Protein AF-A0A2T2N136-F1 (afdb_monomer_lite)

Secondary structure (DSSP, 8-state):
--------S--TTS-HHHHHHHTTHHHHHHHHHHHHH-TTTTT-HHHHHHHHHHHHHHHHHHHHHSS--SS-HHHHHHHHHHHTT-HHHHSHHHHHHHHHHHHHHHHHH-EEEETTEEEESS-HHHHHHHHHHHHHTTTSPPSS---TT-------SSS------SSS------SSS-----S------

InterPro domains:
  IPR031352 NACHT-NTPase and P-loop NTPases, N-terminal domain [PF17107] (3-106)

Radius of gyration: 25.04 Å; chains: 1; bounding box: 44×48×92 Å

Foldseek 3Di:
DQDLPPQDPPCPLFFPLVVLLSVVLVLLVVLLVLLVVFPLNVVVVVLNVLLVLLNVLLSQLCVQQRDDDPDRSLVSSQVSQVVSPAQPQSFSLNSLLSNLVSSVVRQVSGWDQDPNDTDGSDDPVSNVVSVVSNVVSVPGDGSDDRPPLPPPDDDPDDDDDDDDSDDDDDDDDPDDDDDDDDPDDDDDD

pLDDT: mean 75.19, std 11.25, range [38.84, 90.31]

Organism: NCBI:txid1448308

Structure (mmCIF, N/CA/C/O backbone):
data_AF-A0A2T2N136-F1
#
_entry.id   AF-A0A2T2N136-F1
#
loop_
_atom_site.group_PDB
_atom_site.id
_atom_site.type_symbol
_atom_site.label_atom_id
_atom_site.label_alt_id
_atom_site.label_comp_id
_atom_site.label_asym_id
_atom_site.label_entity_id
_atom_site.label_seq_id
_atom_site.pdbx_PDB_ins_code
_atom_site.Cartn_x
_atom_site.Cartn_y
_atom_site.Cartn_z
_atom_site.occupancy
_atom_site.B_iso_or_equiv
_atom_site.auth_seq_id
_atom_site.auth_comp_id
_atom_site.auth_asym_id
_atom_site.auth_atom_id
_atom_site.pdbx_PDB_model_num
ATOM 1 N N . MET A 1 1 ? -9.290 -11.259 8.940 1.00 38.84 1 MET A N 1
ATOM 2 C CA . MET A 1 1 ? -8.176 -11.709 9.799 1.00 38.84 1 MET A CA 1
ATOM 3 C C . MET A 1 1 ? -7.061 -12.178 8.881 1.00 38.84 1 MET A C 1
ATOM 5 O O . MET A 1 1 ? -7.289 -13.084 8.083 1.00 38.84 1 MET A O 1
ATOM 9 N N . PHE A 1 2 ? -5.910 -11.508 8.915 1.00 43.09 2 PHE A N 1
ATOM 10 C CA . PHE A 1 2 ? -4.739 -11.945 8.157 1.00 43.09 2 PHE A CA 1
ATOM 11 C C . PHE A 1 2 ? -4.337 -13.327 8.668 1.00 43.09 2 PHE A C 1
ATOM 13 O O . PHE A 1 2 ? -4.108 -13.497 9.864 1.00 43.09 2 PHE A O 1
ATOM 20 N N . ALA A 1 3 ? -4.300 -14.331 7.793 1.00 39.91 3 ALA A N 1
ATOM 21 C CA . ALA A 1 3 ? -3.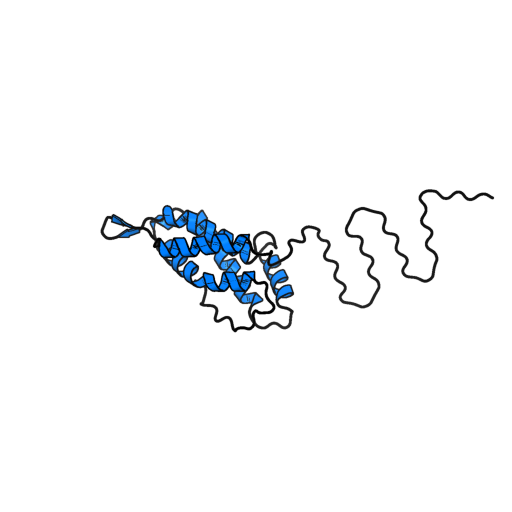661 -15.588 8.152 1.00 39.91 3 ALA A CA 1
ATOM 22 C C . ALA A 1 3 ? -2.189 -15.278 8.441 1.00 39.91 3 ALA A C 1
ATOM 24 O O . ALA A 1 3 ? -1.570 -14.565 7.648 1.00 39.91 3 ALA A O 1
ATOM 25 N N . ALA A 1 4 ? -1.664 -15.774 9.565 1.00 41.66 4 ALA A N 1
ATOM 26 C CA . ALA A 1 4 ? -0.241 -15.723 9.874 1.00 41.66 4 ALA A CA 1
ATOM 27 C C . ALA A 1 4 ? 0.514 -16.258 8.656 1.00 41.66 4 ALA A C 1
ATOM 29 O O . ALA A 1 4 ? 0.464 -17.445 8.325 1.00 41.66 4 ALA A O 1
ATOM 30 N N . TYR A 1 5 ? 1.099 -15.335 7.907 1.00 49.06 5 TYR A N 1
ATOM 31 C CA . TYR A 1 5 ? 1.739 -15.642 6.651 1.00 49.06 5 TYR A CA 1
ATOM 32 C C . TYR A 1 5 ? 3.073 -16.282 7.036 1.00 49.06 5 TYR A C 1
ATOM 34 O O . TYR A 1 5 ? 3.999 -15.595 7.457 1.00 49.06 5 TYR A O 1
ATOM 42 N N . ASN A 1 6 ? 3.147 -17.616 6.963 1.00 46.78 6 ASN A N 1
ATOM 43 C CA . ASN A 1 6 ? 4.400 -18.365 7.065 1.00 46.78 6 ASN A CA 1
ATOM 44 C C . ASN A 1 6 ? 5.225 -18.048 5.819 1.00 46.78 6 ASN A C 1
ATOM 46 O O . ASN A 1 6 ? 5.233 -18.782 4.831 1.00 46.78 6 ASN A O 1
ATOM 50 N N . ILE A 1 7 ? 5.847 -16.879 5.837 1.00 51.28 7 ILE A N 1
ATOM 51 C CA . ILE A 1 7 ? 6.669 -16.400 4.746 1.00 51.28 7 ILE A CA 1
ATOM 52 C C . ILE A 1 7 ? 8.007 -17.072 4.928 1.00 51.28 7 ILE A C 1
ATOM 54 O O . ILE A 1 7 ? 8.781 -16.760 5.834 1.00 51.28 7 ILE A O 1
ATOM 58 N N . SER A 1 8 ? 8.230 -18.079 4.089 1.00 45.94 8 SER A N 1
ATOM 59 C CA . SER A 1 8 ? 9.546 -18.660 3.904 1.00 45.94 8 SER A CA 1
ATOM 60 C C . SER A 1 8 ? 10.553 -17.533 3.675 1.00 45.94 8 SER A C 1
ATOM 62 O O . SER A 1 8 ? 10.221 -16.507 3.084 1.00 45.94 8 SER A O 1
ATOM 64 N N . LYS A 1 9 ? 11.794 -17.745 4.119 1.00 49.72 9 LYS A N 1
ATOM 65 C CA . LYS A 1 9 ? 12.954 -16.834 4.024 1.00 49.72 9 LYS A CA 1
ATOM 66 C C . LYS A 1 9 ? 13.320 -16.356 2.600 1.00 49.72 9 LYS A C 1
ATOM 68 O O . LYS A 1 9 ? 14.387 -15.792 2.407 1.00 49.72 9 LYS A O 1
ATOM 73 N N . ASP A 1 10 ? 12.455 -16.564 1.617 1.00 54.78 10 ASP A N 1
ATOM 74 C CA . ASP A 1 10 ? 12.662 -16.331 0.191 1.00 54.78 10 ASP A CA 1
ATOM 75 C C . ASP A 1 10 ? 11.978 -15.039 -0.284 1.00 54.78 10 ASP A C 1
ATOM 77 O O . ASP A 1 10 ? 11.345 -14.965 -1.337 1.00 54.78 10 ASP A O 1
ATOM 81 N N . THR A 1 11 ? 12.045 -13.997 0.541 1.00 61.56 11 THR A N 1
ATOM 82 C CA . THR A 1 11 ? 11.581 -12.645 0.203 1.00 61.56 11 THR A CA 1
ATOM 83 C C . THR A 1 11 ? 12.717 -11.716 -0.214 1.00 61.56 11 THR A C 1
ATOM 85 O O . THR A 1 11 ? 12.453 -10.542 -0.405 1.00 61.56 11 THR A O 1
ATOM 88 N N . ASN A 1 12 ? 13.950 -12.212 -0.370 1.00 67.69 12 ASN A N 1
ATOM 89 C CA . ASN A 1 12 ? 15.127 -11.387 -0.694 1.00 67.69 12 ASN A CA 1
ATOM 90 C C . ASN A 1 12 ? 14.978 -10.588 -2.002 1.00 67.69 12 ASN A C 1
ATOM 92 O O . ASN A 1 12 ? 15.625 -9.563 -2.169 1.00 67.69 12 ASN A O 1
ATOM 96 N N . ASP A 1 13 ? 14.111 -11.043 -2.911 1.00 77.56 13 ASP A N 1
ATOM 97 C CA . ASP A 1 13 ? 13.818 -10.358 -4.176 1.00 77.56 13 ASP A CA 1
ATOM 98 C C . ASP A 1 13 ? 12.693 -9.307 -4.053 1.00 77.56 13 ASP A C 1
ATOM 100 O O . ASP A 1 13 ? 12.185 -8.816 -5.066 1.00 77.56 13 ASP A O 1
ATOM 104 N N . LEU A 1 14 ?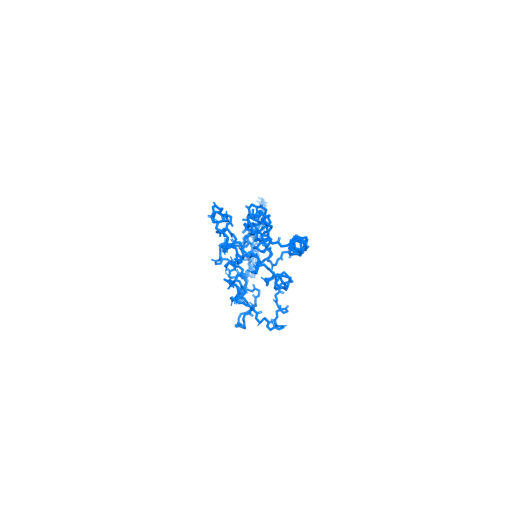 12.240 -9.002 -2.831 1.00 82.88 14 LEU A N 1
ATOM 105 C CA . LEU A 1 14 ? 11.238 -7.976 -2.544 1.00 82.88 14 LEU A CA 1
ATOM 106 C C . LEU A 1 14 ? 11.870 -6.749 -1.877 1.00 82.88 14 LEU A C 1
ATOM 108 O O . LEU A 1 14 ? 12.874 -6.880 -1.184 1.00 82.88 14 LEU A O 1
ATOM 112 N N . PRO A 1 15 ? 11.268 -5.557 -2.047 1.00 85.94 15 PRO A N 1
ATOM 113 C CA . PRO A 1 15 ? 11.722 -4.352 -1.360 1.00 85.94 15 PRO A CA 1
ATOM 114 C C . PRO A 1 15 ? 11.699 -4.502 0.165 1.00 85.94 15 PRO A C 1
ATOM 116 O O . PRO A 1 15 ? 10.782 -5.125 0.707 1.00 85.94 15 PRO A O 1
ATOM 119 N N . ASP A 1 16 ? 12.621 -3.823 0.855 1.00 84.88 16 ASP A N 1
ATOM 120 C CA . ASP A 1 16 ? 12.757 -3.855 2.321 1.00 84.88 16 ASP A CA 1
ATOM 121 C C . ASP A 1 16 ? 11.448 -3.573 3.069 1.00 84.88 16 ASP A C 1
ATOM 123 O O . ASP A 1 16 ? 11.167 -4.174 4.111 1.00 84.88 16 ASP A O 1
ATOM 127 N N . ALA A 1 17 ? 10.593 -2.728 2.488 1.00 85.88 17 ALA A N 1
ATOM 128 C CA . ALA A 1 17 ? 9.272 -2.419 3.013 1.00 85.88 17 ALA A CA 1
ATOM 129 C C . ALA A 1 17 ? 8.408 -3.671 3.256 1.00 85.88 17 ALA A C 1
ATOM 131 O O . ALA A 1 17 ? 7.685 -3.724 4.249 1.00 85.88 17 ALA A O 1
ATOM 132 N N . PHE A 1 18 ? 8.510 -4.715 2.422 1.00 85.56 18 PHE A N 1
ATOM 133 C CA . PHE A 1 18 ? 7.807 -5.979 2.673 1.00 85.56 18 PHE A CA 1
ATOM 134 C C . PHE A 1 18 ? 8.282 -6.617 3.975 1.00 85.56 18 PHE A C 1
ATOM 136 O O . PHE A 1 18 ? 7.460 -7.036 4.784 1.00 85.56 18 PHE A O 1
ATOM 143 N N . HIS A 1 19 ? 9.591 -6.675 4.213 1.00 81.81 19 HIS A N 1
ATOM 144 C CA . HIS A 1 19 ? 10.140 -7.286 5.422 1.00 81.81 19 HIS A CA 1
ATOM 145 C C . HIS A 1 19 ? 9.733 -6.524 6.684 1.00 81.81 19 HIS A C 1
ATOM 147 O O . HIS A 1 19 ? 9.359 -7.144 7.681 1.00 81.81 19 HIS A O 1
ATOM 153 N N . VAL A 1 20 ? 9.768 -5.189 6.636 1.00 81.00 20 VAL A N 1
ATOM 154 C CA . VAL A 1 20 ? 9.366 -4.338 7.763 1.00 81.00 20 VAL A CA 1
ATOM 155 C C . VAL A 1 20 ? 7.891 -4.535 8.085 1.00 81.00 20 VAL A C 1
ATOM 157 O O . VAL A 1 20 ? 7.557 -4.852 9.229 1.00 81.00 20 VAL A O 1
ATOM 160 N N . VAL A 1 21 ? 7.019 -4.444 7.076 1.00 82.44 21 VAL A N 1
ATOM 161 C CA . VAL A 1 21 ? 5.572 -4.614 7.255 1.00 82.44 21 VAL A CA 1
ATOM 162 C C . VAL A 1 21 ? 5.255 -5.999 7.815 1.00 82.44 21 VAL A C 1
ATOM 164 O O . VAL A 1 21 ? 4.467 -6.111 8.751 1.00 82.44 21 VAL A O 1
ATOM 167 N N . LEU A 1 22 ? 5.921 -7.053 7.337 1.00 79.44 22 LEU A N 1
ATOM 168 C CA . LEU A 1 22 ? 5.679 -8.422 7.799 1.00 79.44 22 LEU A CA 1
ATOM 169 C C . LEU A 1 22 ? 5.930 -8.648 9.280 1.00 79.44 22 LEU A C 1
ATOM 171 O O . LEU A 1 22 ? 5.150 -9.353 9.918 1.00 79.44 22 LEU A O 1
ATOM 175 N N . ARG A 1 23 ? 6.960 -8.017 9.850 1.00 75.81 23 ARG A N 1
ATOM 176 C CA . ARG A 1 23 ? 7.218 -8.093 11.296 1.00 75.81 23 ARG A CA 1
ATOM 177 C C . ARG A 1 23 ? 6.078 -7.496 12.127 1.00 75.81 23 ARG A C 1
ATOM 179 O O . ARG A 1 23 ? 6.011 -7.750 13.322 1.00 75.81 23 ARG A O 1
ATOM 186 N N . LYS A 1 24 ? 5.205 -6.693 11.512 1.00 75.50 24 LYS A N 1
ATOM 187 C CA . LYS A 1 24 ? 4.223 -5.834 12.183 1.00 75.50 24 LYS A CA 1
ATOM 188 C C . LYS A 1 24 ? 2.767 -6.174 11.862 1.00 75.50 24 LYS A C 1
ATOM 190 O O . LYS A 1 24 ? 1.863 -5.621 12.483 1.00 75.50 24 LYS A O 1
ATOM 195 N N . VAL A 1 25 ? 2.525 -7.134 10.967 1.00 72.56 25 VAL A N 1
ATOM 196 C CA . VAL A 1 25 ? 1.172 -7.611 10.625 1.00 72.56 25 VAL A CA 1
ATOM 197 C C . VAL A 1 25 ? 0.467 -8.249 11.827 1.00 72.56 25 VAL A C 1
ATOM 199 O O . VAL A 1 25 ? -0.730 -8.035 12.018 1.00 72.56 25 VAL A O 1
ATOM 202 N N . GLU A 1 26 ? 1.174 -9.035 12.641 1.00 70.94 26 GLU A N 1
ATOM 203 C CA . GLU A 1 26 ? 0.552 -9.775 13.748 1.00 70.94 26 GLU A CA 1
ATOM 204 C C . GLU A 1 26 ? 0.049 -8.860 14.884 1.00 70.94 26 GLU A C 1
ATOM 206 O O . GLU A 1 26 ? -1.143 -8.956 15.209 1.00 70.94 26 GLU A O 1
ATOM 211 N N . PRO A 1 27 ? 0.858 -7.927 15.440 1.00 71.50 27 PRO A N 1
ATOM 212 C CA . PRO A 1 27 ? 0.369 -6.960 16.428 1.00 71.50 27 PRO A CA 1
ATOM 213 C C . PRO A 1 27 ? -0.859 -6.184 15.936 1.00 71.50 27 PRO A C 1
ATOM 215 O O . PRO A 1 27 ? -1.841 -6.017 16.660 1.00 71.50 27 PRO A O 1
ATOM 218 N N . LEU A 1 28 ? -0.848 -5.780 14.665 1.00 74.50 28 LEU A N 1
ATOM 219 C CA . LEU A 1 28 ? -1.922 -5.002 14.058 1.00 74.50 28 LEU A CA 1
ATOM 220 C C . LEU A 1 28 ? -3.226 -5.796 13.908 1.00 74.50 28 LEU A C 1
ATOM 222 O O . LEU A 1 28 ? -4.305 -5.281 14.193 1.00 74.50 28 LEU A O 1
ATOM 226 N N . ASN A 1 29 ? -3.143 -7.066 13.511 1.00 74.44 29 ASN A N 1
ATOM 227 C CA . ASN A 1 29 ? -4.308 -7.942 13.366 1.00 74.44 29 ASN A CA 1
ATOM 228 C C . ASN A 1 29 ? -5.005 -8.180 14.718 1.00 74.44 29 ASN A C 1
ATOM 230 O O . ASN A 1 29 ? -6.235 -8.176 14.789 1.00 74.44 29 ASN A O 1
ATOM 234 N N . ASN A 1 30 ? -4.227 -8.318 15.797 1.00 73.00 30 ASN A N 1
ATOM 235 C CA . ASN A 1 30 ? -4.759 -8.433 17.156 1.00 73.00 30 ASN A CA 1
ATOM 236 C C . ASN A 1 30 ? -5.491 -7.156 17.591 1.00 73.00 30 ASN A C 1
ATOM 238 O O . ASN A 1 30 ? -6.564 -7.233 18.191 1.00 73.00 30 ASN A O 1
ATOM 242 N N . THR A 1 31 ? -4.945 -5.985 17.258 1.00 75.44 31 THR A N 1
ATOM 243 C CA . THR A 1 31 ? -5.575 -4.690 17.544 1.00 75.44 31 THR A CA 1
ATOM 244 C C . THR A 1 31 ? -6.873 -4.501 16.761 1.00 75.44 31 THR A C 1
ATOM 246 O O . THR A 1 31 ? -7.905 -4.187 17.353 1.00 75.44 31 THR A O 1
ATOM 249 N N . LEU A 1 32 ? -6.866 -4.768 15.453 1.00 75.44 32 LEU A N 1
ATOM 250 C CA . LEU A 1 32 ? -8.052 -4.644 14.600 1.00 75.44 32 LEU A CA 1
ATOM 251 C C . LEU A 1 32 ? -9.187 -5.581 15.030 1.00 75.44 32 LEU A C 1
ATOM 253 O O . LEU A 1 32 ? -10.347 -5.176 15.007 1.00 75.44 32 LEU A O 1
ATOM 257 N N . ALA A 1 33 ? -8.871 -6.805 15.466 1.00 76.94 33 ALA A N 1
ATOM 258 C CA . ALA A 1 33 ? -9.873 -7.731 15.995 1.00 76.94 33 ALA A CA 1
ATOM 259 C C . ALA A 1 33 ? -10.582 -7.155 17.234 1.00 76.94 33 ALA A C 1
ATOM 261 O O . ALA A 1 33 ? -11.807 -7.177 17.314 1.00 76.94 33 ALA A O 1
ATOM 262 N N . ARG A 1 34 ? -9.823 -6.550 18.160 1.00 73.69 34 ARG A N 1
ATOM 263 C CA . ARG A 1 34 ? -10.389 -5.895 19.352 1.00 73.69 34 ARG A CA 1
ATOM 264 C C . ARG A 1 34 ? -11.269 -4.699 18.990 1.00 73.69 34 ARG A C 1
ATOM 266 O O . ARG A 1 34 ? -12.338 -4.549 19.572 1.00 73.69 34 ARG A O 1
ATOM 273 N N . VAL A 1 35 ? -10.836 -3.871 18.034 1.00 73.38 35 VAL A N 1
ATOM 274 C CA . VAL A 1 35 ? -11.615 -2.719 17.538 1.00 73.38 35 VAL A CA 1
ATOM 275 C C . VAL A 1 35 ? -12.934 -3.179 16.919 1.00 73.38 35 VAL A C 1
ATOM 277 O O . VAL A 1 35 ? -13.984 -2.621 17.225 1.00 73.38 35 VAL A O 1
ATOM 280 N N . HIS A 1 36 ? -12.896 -4.214 16.080 1.00 71.31 36 HIS A N 1
ATOM 281 C CA . HIS A 1 36 ? -14.072 -4.722 15.377 1.00 71.31 36 HIS A CA 1
ATOM 282 C C . HIS A 1 36 ? -15.140 -5.297 16.325 1.00 71.31 36 HIS A C 1
ATOM 284 O O . HIS A 1 36 ? -16.339 -5.098 16.112 1.00 71.31 36 HIS A O 1
ATOM 290 N N . ASP A 1 37 ? -14.716 -5.988 17.384 1.00 71.19 37 ASP A N 1
ATOM 291 C CA . ASP A 1 37 ? -15.627 -6.622 18.342 1.00 71.19 37 ASP A CA 1
ATOM 292 C C . ASP A 1 37 ? -16.310 -5.613 19.281 1.00 71.19 37 ASP A C 1
ATOM 294 O O . ASP A 1 37 ? -17.314 -5.927 19.930 1.00 71.19 37 ASP A O 1
ATOM 298 N N . GLN A 1 38 ? -15.803 -4.379 19.345 1.00 72.44 38 GLN A N 1
ATOM 299 C CA . GLN A 1 38 ? -16.280 -3.378 20.281 1.00 72.44 38 GLN A CA 1
ATOM 300 C C . GLN A 1 38 ? -17.421 -2.537 19.692 1.00 72.44 38 GLN A C 1
ATOM 302 O O . GLN A 1 38 ? -17.260 -1.742 18.769 1.00 72.44 38 GLN A O 1
ATOM 307 N N . LYS A 1 39 ? -18.610 -2.662 20.292 1.00 67.75 39 LYS A N 1
ATOM 308 C CA . LYS A 1 39 ? -19.850 -2.029 19.808 1.00 67.75 39 LYS A CA 1
ATOM 309 C C . LYS A 1 39 ? -19.787 -0.496 19.747 1.00 67.75 39 LYS A C 1
ATOM 311 O O . LYS A 1 39 ? -20.364 0.087 18.838 1.00 67.75 39 LYS A O 1
ATOM 316 N N . SER A 1 40 ? -19.058 0.148 20.664 1.00 65.12 40 SER A N 1
ATOM 317 C CA . SER A 1 40 ? -18.817 1.602 20.632 1.00 65.12 40 SER A CA 1
ATOM 318 C C . SER A 1 40 ? -17.958 2.038 19.440 1.00 65.12 40 SER A C 1
ATOM 320 O O . SER A 1 40 ? -18.068 3.173 18.993 1.00 65.12 40 SER A O 1
ATOM 322 N N . CYS A 1 41 ? -17.159 1.133 18.868 1.00 66.31 41 CYS A N 1
ATOM 323 C CA . CYS A 1 41 ? -16.390 1.391 17.653 1.00 66.31 41 CYS A CA 1
ATOM 324 C C . CYS A 1 41 ? -17.221 1.235 16.376 1.00 66.31 41 CYS A C 1
ATOM 326 O O . CYS A 1 41 ? -16.887 1.825 15.353 1.00 66.31 41 CYS A O 1
ATOM 328 N N . GLN A 1 42 ? -18.332 0.490 16.421 1.00 62.97 42 GLN A N 1
ATOM 329 C CA . GLN A 1 42 ? -19.217 0.305 15.263 1.00 62.97 42 GLN A CA 1
ATOM 330 C C . GLN A 1 42 ? -19.950 1.587 14.853 1.00 62.97 42 GLN A C 1
ATOM 332 O O . GLN A 1 42 ? -20.462 1.664 13.737 1.00 62.97 42 GLN A O 1
ATOM 337 N N . GLU A 1 43 ? -20.009 2.595 15.727 1.00 66.56 43 GLU A N 1
ATOM 338 C CA . GLU A 1 43 ? -20.534 3.922 15.391 1.00 66.56 43 GLU A CA 1
ATOM 339 C C . GLU A 1 43 ? -19.559 4.709 14.489 1.00 66.56 43 GLU A C 1
ATOM 341 O O . GLU A 1 43 ? -19.987 5.586 13.741 1.00 66.56 43 GLU A O 1
ATOM 346 N N . MET A 1 44 ? -18.277 4.318 14.445 1.00 71.44 44 MET A N 1
ATOM 347 C CA . MET A 1 44 ? -17.220 4.892 13.597 1.00 71.44 44 MET A CA 1
ATOM 348 C C . MET A 1 44 ? -17.029 4.097 12.301 1.00 71.44 44 MET A C 1
ATOM 350 O O . MET A 1 44 ? -15.923 3.692 11.942 1.00 71.44 44 MET A O 1
ATOM 354 N N . LYS A 1 45 ? -18.135 3.843 11.594 1.00 72.31 45 LYS A N 1
ATOM 355 C CA . LYS A 1 45 ? -18.158 2.952 10.421 1.00 72.31 45 LYS A CA 1
ATOM 356 C C . LYS A 1 45 ? -17.141 3.320 9.341 1.00 72.31 45 LYS A C 1
ATOM 358 O O . LYS A 1 45 ? -16.552 2.416 8.765 1.00 72.31 45 LYS A O 1
ATOM 363 N N . SER A 1 46 ? -16.939 4.609 9.058 1.00 78.19 46 SER A N 1
ATOM 364 C CA . SER A 1 46 ? -16.012 5.053 8.006 1.00 78.19 46 SER A CA 1
ATOM 365 C C . SER A 1 46 ? -14.570 4.649 8.297 1.00 78.19 46 SER A C 1
ATOM 367 O O . SER A 1 46 ? -13.896 4.109 7.425 1.00 78.19 46 SER A O 1
ATOM 369 N N . ASP A 1 47 ? -14.126 4.870 9.532 1.00 75.44 47 ASP A N 1
ATOM 370 C CA . ASP A 1 47 ? -12.745 4.646 9.956 1.00 75.44 47 ASP A CA 1
ATOM 371 C C . ASP A 1 47 ? -12.469 3.132 10.030 1.00 75.44 47 ASP A C 1
ATOM 373 O O . ASP A 1 47 ? -11.438 2.652 9.562 1.00 75.44 47 ASP A O 1
ATOM 377 N N . VAL A 1 48 ? -13.441 2.352 10.524 1.00 77.25 48 VAL A N 1
ATOM 378 C CA . VAL A 1 48 ? -13.355 0.882 10.573 1.00 77.25 48 VAL A CA 1
ATOM 379 C C . VAL A 1 48 ? -13.338 0.262 9.169 1.00 77.25 48 VAL A C 1
ATOM 381 O O . VAL A 1 48 ? -12.545 -0.646 8.914 1.00 77.25 48 VAL A O 1
ATOM 384 N N . GLU A 1 49 ? -14.173 0.740 8.241 1.00 83.00 49 GLU A N 1
ATOM 385 C CA . GLU A 1 49 ? -14.159 0.261 6.850 1.00 83.00 49 GLU A CA 1
ATOM 386 C C . GLU A 1 49 ? -12.871 0.666 6.120 1.00 83.00 49 GLU A C 1
ATOM 388 O O . GLU A 1 49 ? -12.319 -0.140 5.372 1.00 83.00 49 GLU A O 1
ATOM 393 N N . SER A 1 50 ? -12.330 1.860 6.385 1.00 84.94 50 SER A N 1
ATOM 394 C CA . SER A 1 50 ? -11.021 2.277 5.866 1.00 84.94 50 SER A CA 1
ATOM 395 C C . SER A 1 50 ? -9.897 1.343 6.335 1.00 84.94 50 SER A C 1
ATOM 397 O O . SER A 1 50 ? -9.142 0.822 5.504 1.00 84.94 50 SER A O 1
ATOM 399 N N . CYS A 1 51 ? -9.839 1.034 7.640 1.00 83.12 51 CYS A N 1
ATOM 400 C CA . CYS A 1 51 ? -8.903 0.046 8.181 1.00 83.12 51 CYS A CA 1
ATOM 401 C C . CYS A 1 51 ? -9.025 -1.295 7.458 1.00 83.12 51 CYS A C 1
ATOM 403 O O . CYS A 1 51 ? -8.031 -1.907 7.064 1.00 83.12 51 CYS A O 1
ATOM 405 N N . LYS A 1 52 ? -10.261 -1.769 7.297 1.00 82.81 52 LYS A N 1
ATOM 406 C CA . LYS A 1 52 ? -10.546 -3.056 6.676 1.00 82.81 52 LYS A CA 1
ATOM 407 C C . LYS A 1 52 ? -10.097 -3.084 5.217 1.00 82.81 52 LYS A C 1
ATOM 409 O O . LYS A 1 52 ? -9.422 -4.032 4.826 1.00 82.81 52 LYS A O 1
ATOM 414 N N . GLN A 1 53 ? -10.394 -2.045 4.441 1.00 87.75 53 GLN A N 1
ATOM 415 C CA . GLN A 1 53 ? -10.001 -1.972 3.036 1.00 87.75 53 GLN A CA 1
ATOM 416 C C . GLN A 1 53 ? -8.475 -1.995 2.871 1.00 87.75 53 GLN A C 1
ATOM 418 O O . GLN A 1 53 ? -7.948 -2.777 2.078 1.00 87.75 53 GLN A O 1
ATOM 423 N N . LYS A 1 54 ? -7.742 -1.185 3.649 1.00 88.31 54 LYS A N 1
ATOM 424 C CA . LYS A 1 54 ? -6.268 -1.167 3.606 1.00 88.31 54 LYS A CA 1
ATOM 425 C C . LYS A 1 54 ? -5.684 -2.510 4.038 1.00 88.31 54 LYS A C 1
ATOM 427 O O . LYS A 1 54 ? -4.742 -3.010 3.419 1.00 88.31 54 LYS A O 1
ATOM 432 N N . ALA A 1 55 ? -6.283 -3.128 5.055 1.00 84.25 55 ALA A N 1
ATOM 433 C CA . ALA A 1 55 ? -5.898 -4.453 5.507 1.00 84.25 55 ALA A CA 1
ATOM 434 C C . ALA A 1 55 ? -6.102 -5.524 4.415 1.00 84.25 55 ALA A C 1
ATOM 436 O O . ALA A 1 55 ? -5.208 -6.323 4.137 1.00 84.25 55 ALA A O 1
ATOM 437 N N . GLU A 1 56 ? -7.246 -5.524 3.736 1.00 86.38 56 GLU A N 1
ATOM 438 C CA . GLU A 1 56 ? -7.539 -6.451 2.637 1.00 86.38 56 GLU A CA 1
ATOM 439 C C . GLU A 1 56 ? -6.603 -6.250 1.433 1.00 86.38 56 GLU A C 1
ATOM 441 O O . GLU A 1 56 ? -6.163 -7.229 0.812 1.00 86.38 56 GLU A O 1
ATOM 446 N N . ASN A 1 57 ? -6.225 -5.004 1.136 1.00 89.75 57 ASN A N 1
ATOM 447 C CA . ASN A 1 57 ? -5.249 -4.692 0.091 1.00 89.75 57 ASN A CA 1
ATOM 448 C C . ASN A 1 57 ? -3.856 -5.226 0.455 1.00 89.75 57 ASN A C 1
ATOM 450 O O . ASN A 1 57 ? -3.245 -5.923 -0.360 1.00 89.75 57 ASN A O 1
ATOM 454 N N . LEU A 1 58 ? -3.387 -5.012 1.693 1.00 88.31 58 LEU A N 1
ATOM 455 C CA . LEU A 1 58 ? -2.140 -5.610 2.197 1.00 88.31 58 LEU A CA 1
ATOM 456 C C . LEU A 1 58 ? -2.171 -7.135 2.099 1.00 88.31 58 LEU A C 1
ATOM 458 O O . LEU A 1 58 ? -1.214 -7.756 1.638 1.00 88.31 58 LEU A O 1
ATOM 462 N N . GLN A 1 59 ? -3.287 -7.758 2.480 1.00 84.56 59 GLN A N 1
ATOM 463 C CA . GLN A 1 59 ? -3.429 -9.209 2.404 1.00 84.56 59 GLN A CA 1
ATOM 464 C C . GLN A 1 59 ? -3.333 -9.689 0.957 1.00 84.56 59 GLN A C 1
ATOM 466 O O . GLN A 1 59 ? -2.693 -10.701 0.668 1.00 84.56 59 GLN A O 1
ATOM 471 N N . THR A 1 60 ? -3.965 -8.960 0.039 1.00 88.25 60 THR A N 1
ATOM 472 C CA . THR A 1 60 ? -3.931 -9.265 -1.388 1.00 88.25 60 THR A CA 1
ATOM 473 C C . THR A 1 60 ? -2.520 -9.146 -1.950 1.00 88.25 60 THR A C 1
ATOM 475 O O . THR A 1 60 ? -2.113 -10.038 -2.698 1.00 88.25 60 THR A O 1
ATOM 478 N N . LEU A 1 61 ? -1.762 -8.120 -1.550 1.00 89.19 61 LEU A N 1
ATOM 479 C CA . LEU A 1 61 ? -0.352 -7.972 -1.910 1.00 89.19 61 LEU A CA 1
ATOM 480 C C . LEU A 1 61 ? 0.457 -9.179 -1.457 1.00 89.19 61 LEU A C 1
ATOM 482 O O . LEU A 1 61 ? 1.030 -9.867 -2.296 1.00 89.19 61 LEU A O 1
ATOM 486 N N . PHE A 1 62 ? 0.449 -9.502 -0.163 1.00 85.38 62 PHE A N 1
ATOM 487 C CA . PHE A 1 62 ? 1.227 -10.634 0.340 1.00 85.38 62 PHE A CA 1
ATOM 488 C C . PHE A 1 62 ? 0.815 -11.954 -0.315 1.00 85.38 62 PHE A C 1
ATOM 490 O O . PHE A 1 62 ? 1.669 -12.751 -0.699 1.00 85.38 62 PHE A O 1
ATOM 497 N N . ARG A 1 63 ? -0.487 -12.167 -0.530 1.00 85.56 63 ARG A N 1
ATOM 498 C CA . ARG A 1 63 ? -0.994 -13.393 -1.150 1.00 85.56 63 ARG A CA 1
ATOM 499 C C . ARG A 1 63 ? -0.579 -13.571 -2.593 1.00 85.56 63 ARG A C 1
ATOM 501 O O . ARG A 1 63 ? -0.336 -14.702 -2.994 1.00 85.56 63 ARG A O 1
ATOM 508 N N . LYS A 1 64 ? -0.569 -12.498 -3.375 1.00 86.19 64 LYS A N 1
ATOM 509 C CA . LYS A 1 64 ? -0.230 -12.588 -4.793 1.00 86.19 64 LYS A CA 1
ATOM 510 C C . LYS A 1 64 ? 1.284 -12.535 -5.002 1.00 86.19 64 LYS A C 1
ATOM 512 O O . LYS A 1 64 ? 1.809 -13.316 -5.778 1.00 86.19 64 LYS A O 1
ATOM 517 N N . VAL A 1 65 ? 1.989 -11.678 -4.263 1.00 87.12 65 VAL A N 1
ATOM 518 C CA . VAL A 1 65 ? 3.402 -11.343 -4.507 1.00 87.12 65 VAL A CA 1
ATOM 519 C C . VAL A 1 65 ? 4.391 -12.313 -3.854 1.00 87.12 65 VAL A C 1
ATOM 521 O O . VAL A 1 65 ? 5.459 -12.567 -4.409 1.00 87.12 65 VAL A O 1
ATOM 524 N N . VAL A 1 66 ? 4.080 -12.850 -2.671 1.00 83.12 66 VAL A N 1
ATOM 525 C CA . VAL A 1 66 ? 5.041 -13.676 -1.918 1.00 83.12 66 VAL A CA 1
ATOM 526 C C . VAL A 1 66 ? 5.225 -15.093 -2.477 1.00 83.12 66 VAL A C 1
ATOM 528 O O . VAL A 1 66 ? 6.379 -15.543 -2.502 1.00 83.12 66 VAL A O 1
ATOM 531 N N . PRO A 1 67 ? 4.164 -15.820 -2.892 1.00 81.81 67 PRO A N 1
ATOM 532 C CA . PRO A 1 67 ? 4.316 -17.185 -3.382 1.00 81.81 67 PRO A CA 1
ATOM 533 C C . PRO A 1 67 ? 5.255 -17.294 -4.593 1.00 81.81 67 PRO A C 1
ATOM 535 O O . PRO A 1 67 ? 5.411 -16.328 -5.344 1.00 81.81 67 PRO A O 1
ATOM 538 N N . PRO A 1 68 ? 5.863 -18.474 -4.820 1.00 74.38 68 PRO A N 1
ATOM 539 C CA . PRO A 1 68 ? 6.664 -18.717 -6.012 1.00 74.38 68 PRO A CA 1
ATOM 540 C C . PRO A 1 68 ? 5.846 -18.465 -7.281 1.00 74.38 68 PRO A C 1
ATOM 542 O O . PRO A 1 68 ? 4.711 -18.926 -7.409 1.00 74.38 68 PRO A O 1
ATOM 545 N N . SER A 1 69 ? 6.440 -17.741 -8.223 1.00 76.19 69 SER A N 1
ATOM 546 C CA . SER A 1 69 ? 5.826 -17.372 -9.494 1.00 76.19 69 SER A CA 1
ATOM 547 C C . SER A 1 69 ? 6.849 -17.531 -10.616 1.00 76.19 69 SER A C 1
ATOM 549 O O . SER A 1 69 ? 8.053 -17.423 -10.395 1.00 76.19 69 SER A O 1
ATOM 551 N N . ASN A 1 70 ? 6.362 -17.752 -11.836 1.00 79.00 70 ASN A N 1
ATOM 552 C CA . ASN A 1 70 ? 7.204 -17.846 -13.033 1.00 79.00 70 ASN A CA 1
ATOM 553 C C . ASN A 1 70 ? 7.732 -16.471 -13.489 1.00 79.00 70 ASN A C 1
ATOM 555 O O . ASN A 1 70 ? 8.582 -16.397 -14.371 1.00 79.00 70 ASN A O 1
ATOM 559 N N . LYS A 1 71 ? 7.183 -15.386 -12.933 1.00 77.75 71 LYS A N 1
ATOM 560 C CA . LYS A 1 71 ? 7.594 -14.000 -13.168 1.00 77.75 71 LYS A CA 1
ATOM 561 C C . LYS A 1 71 ? 8.451 -13.480 -12.006 1.00 77.75 71 LYS A C 1
ATOM 563 O O . LYS A 1 71 ? 8.205 -13.891 -10.865 1.00 77.75 71 LYS A O 1
ATOM 568 N N . PRO A 1 72 ? 9.365 -12.523 -12.260 1.00 82.31 72 PRO A N 1
ATOM 569 C CA . PRO A 1 72 ? 10.061 -11.792 -11.205 1.00 82.31 72 PRO A CA 1
ATOM 570 C C . PRO A 1 72 ? 9.076 -11.182 -10.202 1.00 82.31 72 PRO A C 1
ATOM 572 O O . PRO A 1 72 ? 8.052 -10.609 -10.587 1.00 82.31 72 PRO A O 1
ATOM 575 N N . LYS A 1 73 ? 9.390 -11.278 -8.905 1.00 84.19 73 LYS A N 1
ATOM 576 C CA . LYS A 1 73 ? 8.494 -10.817 -7.834 1.00 84.19 73 LYS A CA 1
ATOM 577 C C . LYS A 1 73 ? 8.163 -9.329 -7.928 1.00 84.19 73 LYS A C 1
ATOM 579 O O . LYS A 1 73 ? 7.019 -8.952 -7.693 1.00 84.19 73 LYS A O 1
ATOM 584 N N . LEU A 1 74 ? 9.131 -8.499 -8.319 1.00 83.88 74 LEU A N 1
ATOM 585 C CA . LEU A 1 74 ? 8.941 -7.054 -8.466 1.00 83.88 74 LEU A CA 1
ATOM 586 C C . LEU A 1 74 ? 7.958 -6.699 -9.595 1.00 83.88 74 LEU A C 1
ATOM 588 O O . LEU A 1 74 ? 7.124 -5.811 -9.428 1.00 83.88 74 LEU A O 1
ATOM 592 N N . ASP A 1 75 ? 8.006 -7.415 -10.720 1.00 83.12 75 ASP A N 1
ATOM 593 C CA . ASP A 1 75 ? 7.059 -7.203 -11.820 1.00 83.12 75 ASP A CA 1
ATOM 594 C C . ASP A 1 75 ? 5.656 -7.657 -11.428 1.00 83.12 75 ASP A C 1
ATOM 596 O O . ASP A 1 75 ? 4.675 -6.963 -11.698 1.00 83.12 75 ASP A O 1
ATOM 600 N N . HIS A 1 76 ? 5.558 -8.778 -10.712 1.00 85.44 76 HIS A N 1
ATOM 601 C CA . HIS A 1 76 ? 4.278 -9.221 -10.182 1.00 85.44 76 HIS A CA 1
ATOM 602 C C . HIS A 1 76 ? 3.721 -8.241 -9.136 1.00 85.44 76 HIS A C 1
ATOM 604 O O . HIS A 1 76 ? 2.532 -7.938 -9.152 1.00 85.44 76 HIS A O 1
ATOM 610 N N . TYR A 1 77 ? 4.574 -7.670 -8.281 1.00 89.12 77 TYR A N 1
ATOM 611 C CA . TYR A 1 77 ? 4.186 -6.620 -7.339 1.00 89.12 77 TYR A CA 1
ATOM 612 C C . TYR A 1 77 ? 3.612 -5.393 -8.056 1.00 89.12 77 TYR A C 1
ATOM 614 O O . TYR A 1 77 ? 2.516 -4.951 -7.712 1.00 89.12 77 TYR A O 1
ATOM 622 N N . ARG A 1 78 ? 4.280 -4.900 -9.108 1.00 87.44 78 ARG A N 1
ATOM 623 C CA . ARG A 1 78 ? 3.770 -3.794 -9.939 1.00 87.44 78 ARG A CA 1
ATOM 624 C C . ARG A 1 78 ? 2.404 -4.101 -10.551 1.00 87.44 78 ARG A C 1
ATOM 626 O O . ARG A 1 78 ? 1.524 -3.243 -10.521 1.00 87.44 78 ARG A O 1
ATOM 633 N N . GLU A 1 79 ? 2.215 -5.308 -11.091 1.00 86.38 79 GLU A N 1
ATOM 634 C CA . GLU A 1 79 ? 0.927 -5.743 -11.652 1.00 86.38 79 GLU A CA 1
ATOM 635 C C . GLU A 1 79 ? -0.181 -5.706 -10.592 1.00 86.38 79 GLU A C 1
ATOM 637 O O . GLU A 1 79 ? -1.225 -5.099 -10.820 1.00 86.38 79 GLU A O 1
ATOM 642 N N . VAL A 1 80 ? 0.061 -6.281 -9.410 1.00 89.00 80 VAL A N 1
ATOM 643 C CA . VAL A 1 80 ? -0.943 -6.336 -8.337 1.00 89.00 80 VAL A CA 1
ATOM 644 C C . VAL A 1 80 ? -1.297 -4.942 -7.821 1.00 89.00 80 VAL A C 1
ATOM 646 O O . VAL A 1 80 ? -2.472 -4.652 -7.619 1.00 89.00 80 VAL A O 1
ATOM 649 N N . VAL A 1 81 ? -0.307 -4.071 -7.627 1.00 89.50 81 VAL A N 1
ATOM 650 C CA . VAL A 1 81 ? -0.525 -2.683 -7.189 1.00 89.50 81 VAL A CA 1
ATOM 651 C C . VAL A 1 81 ? -1.355 -1.901 -8.205 1.00 89.50 81 VAL A C 1
ATOM 653 O O . VAL A 1 81 ? -2.264 -1.162 -7.827 1.00 89.50 81 VAL A O 1
ATOM 656 N N . ARG A 1 82 ? -1.089 -2.090 -9.502 1.00 85.06 82 ARG A N 1
ATOM 657 C CA . ARG A 1 82 ? -1.890 -1.487 -10.573 1.00 85.06 82 ARG A CA 1
ATOM 658 C C . ARG A 1 82 ? -3.333 -1.991 -10.544 1.00 85.06 82 ARG A C 1
ATOM 660 O O . ARG A 1 82 ? -4.248 -1.179 -10.629 1.00 85.06 82 ARG A O 1
ATOM 667 N N . ASP A 1 83 ? -3.533 -3.296 -10.381 1.00 86.44 83 ASP A N 1
ATOM 668 C CA . ASP A 1 83 ? -4.866 -3.908 -10.331 1.00 86.44 83 ASP A CA 1
ATOM 669 C C . ASP A 1 83 ? -5.689 -3.450 -9.110 1.00 86.44 83 ASP A C 1
ATOM 671 O O . ASP A 1 83 ? -6.917 -3.455 -9.161 1.00 86.44 83 ASP A O 1
ATOM 675 N N . LEU A 1 84 ? -5.029 -3.044 -8.019 1.00 86.62 84 LEU A N 1
ATOM 676 C CA . LEU A 1 84 ? -5.663 -2.516 -6.803 1.00 86.62 84 LEU A CA 1
ATOM 677 C C . LEU A 1 84 ? -6.034 -1.024 -6.885 1.00 86.62 84 LEU A C 1
ATOM 679 O O . LEU A 1 84 ? -6.616 -0.495 -5.942 1.00 86.62 84 LEU A O 1
ATOM 683 N N . GLY A 1 85 ? -5.723 -0.343 -7.992 1.00 82.44 85 GLY A N 1
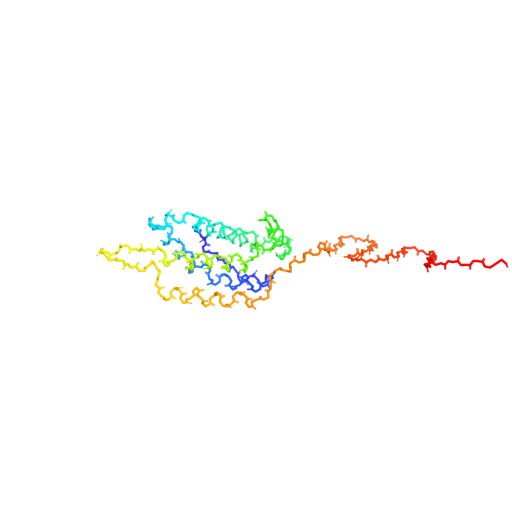ATOM 684 C CA . GLY A 1 85 ? -6.050 1.075 -8.186 1.00 82.44 85 GLY A CA 1
ATOM 685 C C . GLY A 1 85 ? -4.843 2.010 -8.281 1.00 82.44 85 GLY A C 1
ATOM 686 O O . GLY A 1 85 ? -5.029 3.220 -8.342 1.00 82.44 85 GLY A O 1
ATOM 687 N N . GLY A 1 86 ? -3.615 1.479 -8.339 1.00 79.00 86 GLY A N 1
ATOM 688 C CA . GLY A 1 86 ? -2.417 2.251 -8.684 1.00 79.00 86 GLY A CA 1
ATOM 689 C C . GLY A 1 86 ? -1.377 2.380 -7.570 1.00 79.00 86 GLY A C 1
ATOM 690 O O . GLY A 1 86 ? -1.614 2.036 -6.413 1.00 79.00 86 GLY A O 1
ATOM 691 N N . VAL A 1 87 ? -0.195 2.879 -7.957 1.00 71.44 87 VAL A N 1
ATOM 692 C CA . VAL A 1 87 ? 1.036 2.893 -7.138 1.00 71.44 87 VAL A CA 1
ATOM 693 C C . VAL A 1 87 ? 0.999 3.915 -6.002 1.00 71.44 87 VAL A C 1
ATOM 695 O O . VAL A 1 87 ? 1.645 3.695 -4.984 1.00 71.44 87 VAL A O 1
ATOM 698 N N . GLY A 1 88 ? 0.210 4.985 -6.127 1.00 73.38 88 GLY A N 1
ATOM 699 C CA . GLY A 1 88 ? 0.132 6.031 -5.102 1.00 73.38 88 GLY A CA 1
ATOM 700 C C . GLY A 1 88 ? -0.305 5.495 -3.737 1.00 73.38 88 GLY A C 1
ATOM 701 O O . GLY A 1 88 ? 0.414 5.671 -2.757 1.00 73.38 88 GLY A O 1
ATOM 702 N N . GLU A 1 89 ? -1.441 4.792 -3.692 1.00 81.25 89 GLU A N 1
ATOM 703 C CA . GLU A 1 89 ? -2.090 4.369 -2.441 1.00 81.25 89 GLU A CA 1
ATOM 704 C C . GLU A 1 89 ? -1.839 2.902 -2.076 1.00 81.25 89 GLU A C 1
ATOM 706 O O . GLU A 1 89 ? -1.919 2.538 -0.906 1.00 81.25 89 GLU A O 1
ATOM 711 N N . ASN A 1 90 ? -1.519 2.048 -3.057 1.00 88.06 90 ASN A N 1
ATOM 712 C CA . ASN A 1 90 ? -1.453 0.596 -2.852 1.00 88.06 90 ASN A CA 1
ATOM 713 C C . ASN A 1 90 ? -0.034 0.045 -2.686 1.00 88.06 90 ASN A C 1
ATOM 715 O O . ASN A 1 90 ? 0.161 -1.168 -2.758 1.00 88.06 90 ASN A O 1
ATOM 719 N N . ARG A 1 91 ? 0.968 0.898 -2.460 1.00 90.31 91 ARG A N 1
ATOM 720 C CA . ARG A 1 91 ? 2.282 0.428 -2.005 1.00 90.31 91 ARG A CA 1
ATOM 721 C C . ARG A 1 91 ? 2.183 -0.165 -0.605 1.00 90.31 91 ARG A C 1
ATOM 723 O O . ARG A 1 91 ? 1.383 0.282 0.215 1.00 90.31 91 ARG A O 1
ATOM 730 N N . VAL A 1 92 ? 3.020 -1.159 -0.324 1.00 89.44 92 VAL A N 1
ATOM 731 C CA . VAL A 1 92 ? 2.992 -1.894 0.947 1.00 89.44 92 VAL A CA 1
ATOM 732 C C . VAL A 1 92 ? 3.235 -0.973 2.153 1.00 89.44 92 VAL A C 1
ATOM 734 O O . VAL A 1 92 ? 2.519 -1.068 3.147 1.00 89.44 92 VAL A O 1
ATOM 737 N N . GLU A 1 93 ? 4.173 -0.028 2.048 1.00 88.81 93 GLU A N 1
ATOM 738 C CA . GLU A 1 93 ? 4.465 0.972 3.078 1.00 88.81 93 GLU A CA 1
ATOM 739 C C . GLU A 1 93 ? 3.337 1.997 3.226 1.00 88.81 93 GLU A C 1
ATOM 741 O O . GLU A 1 93 ? 2.983 2.347 4.349 1.00 88.81 93 GLU A O 1
ATOM 746 N N . THR A 1 94 ? 2.718 2.422 2.119 1.00 88.81 94 THR A N 1
ATOM 747 C CA . THR A 1 94 ? 1.612 3.390 2.134 1.00 88.81 94 THR A CA 1
ATOM 748 C C . THR A 1 94 ? 0.366 2.796 2.782 1.00 88.81 94 THR A C 1
ATOM 750 O O . THR A 1 94 ? -0.231 3.420 3.659 1.00 88.81 94 THR A O 1
ATOM 753 N N . LEU A 1 95 ? 0.001 1.566 2.410 1.00 89.50 95 LEU A N 1
ATOM 754 C CA . LEU A 1 95 ? -1.130 0.863 3.012 1.00 89.50 95 LEU A CA 1
ATOM 755 C C . LEU A 1 95 ? -0.904 0.608 4.502 1.00 89.50 95 LEU A C 1
ATOM 757 O O . LEU A 1 95 ? -1.831 0.772 5.292 1.00 89.50 95 LEU A O 1
ATOM 761 N N . MET A 1 96 ? 0.314 0.221 4.893 1.00 87.56 96 MET A N 1
ATOM 762 C CA . MET A 1 96 ? 0.634 -0.018 6.298 1.00 87.56 96 MET A CA 1
ATOM 763 C C . MET A 1 96 ? 0.607 1.280 7.111 1.00 87.56 96 MET A C 1
ATOM 765 O O . MET A 1 96 ? -0.017 1.310 8.167 1.00 87.56 96 MET A O 1
ATOM 769 N N . ALA A 1 97 ? 1.217 2.361 6.618 1.00 86.31 97 ALA A N 1
ATOM 770 C CA . ALA A 1 97 ? 1.192 3.657 7.292 1.00 86.31 97 ALA A CA 1
ATOM 771 C C . ALA A 1 97 ? -0.243 4.185 7.448 1.00 86.31 97 ALA A C 1
ATOM 773 O O . ALA A 1 97 ? -0.642 4.572 8.543 1.00 86.31 97 ALA A O 1
ATOM 774 N N . GLY A 1 98 ? -1.052 4.115 6.386 1.00 87.25 98 GLY A N 1
ATOM 775 C CA . GLY A 1 98 ? -2.452 4.535 6.435 1.00 87.25 98 GLY A CA 1
ATOM 776 C C . GLY A 1 98 ? -3.325 3.658 7.336 1.00 87.25 98 GLY A C 1
ATOM 777 O O . GLY A 1 98 ? -4.310 4.143 7.881 1.00 87.25 98 GLY A O 1
ATOM 778 N N . LEU A 1 99 ? -2.989 2.376 7.501 1.00 86.25 99 LEU A N 1
ATOM 779 C CA . LEU A 1 99 ? -3.678 1.491 8.439 1.00 86.25 99 LEU A CA 1
ATOM 780 C C . LEU A 1 99 ? -3.314 1.818 9.893 1.00 86.25 99 LEU A C 1
ATOM 782 O O . LEU A 1 99 ? -4.182 1.784 10.762 1.00 86.25 99 LEU A O 1
ATOM 786 N N . LEU A 1 100 ? -2.049 2.149 10.159 1.00 83.88 100 LEU A N 1
ATOM 787 C CA . LEU A 1 100 ? -1.602 2.593 11.480 1.00 83.88 100 LEU A CA 1
ATOM 788 C C . LEU A 1 100 ? -2.252 3.920 11.881 1.00 83.88 100 LEU A C 1
ATOM 790 O O . LEU A 1 100 ? -2.689 4.041 13.023 1.00 83.88 100 LEU A O 1
ATOM 794 N N . ASP A 1 101 ? -2.361 4.868 10.949 1.00 85.06 101 ASP A N 1
ATOM 795 C CA . ASP A 1 101 ? -3.031 6.155 11.171 1.00 85.06 101 ASP A CA 1
ATOM 796 C C . ASP A 1 101 ? -4.512 5.965 11.541 1.00 85.06 101 ASP A C 1
ATOM 798 O O . ASP A 1 101 ? -4.984 6.464 12.568 1.00 85.06 101 ASP A O 1
ATOM 802 N N . ASP A 1 102 ? -5.231 5.128 10.782 1.00 84.44 102 ASP A N 1
ATOM 803 C CA . ASP A 1 102 ? -6.627 4.806 11.084 1.00 84.44 102 ASP A CA 1
ATOM 804 C C . ASP A 1 102 ? -6.770 4.159 12.477 1.00 84.44 102 ASP A C 1
ATOM 806 O O . ASP A 1 102 ? -7.666 4.513 13.246 1.00 84.44 102 ASP A O 1
ATOM 810 N N . VAL A 1 103 ? -5.870 3.236 12.843 1.00 80.12 103 VAL A N 1
ATOM 811 C CA . VAL A 1 103 ? -5.886 2.577 14.160 1.00 80.12 103 VAL A CA 1
ATOM 812 C C . VAL A 1 103 ? -5.594 3.568 15.288 1.00 80.12 103 VAL A C 1
ATOM 814 O O . VAL A 1 103 ? -6.312 3.562 16.290 1.00 80.12 103 VAL A O 1
ATOM 817 N N . GLN A 1 104 ? -4.597 4.444 15.141 1.00 80.25 104 GLN A N 1
ATOM 818 C CA . GLN A 1 104 ? -4.294 5.476 16.140 1.00 80.25 104 GLN A CA 1
ATOM 819 C C . GLN A 1 104 ? -5.452 6.464 16.319 1.00 80.25 104 GLN A C 1
ATOM 821 O O . GLN A 1 104 ? -5.704 6.919 17.433 1.00 80.25 104 GLN A O 1
ATOM 826 N N . SER A 1 105 ? -6.196 6.752 15.252 1.00 81.06 105 SER A N 1
ATOM 827 C CA . SER A 1 105 ? -7.400 7.586 15.304 1.00 81.06 105 SER A CA 1
ATOM 828 C C . SER A 1 105 ? -8.585 6.868 15.968 1.00 81.06 105 SER A C 1
ATOM 830 O O . SER A 1 105 ? -9.369 7.491 16.689 1.00 81.06 105 SER A O 1
ATOM 832 N N . LEU A 1 106 ? -8.723 5.555 15.758 1.00 78.56 106 LEU A N 1
ATOM 833 C CA . LEU A 1 106 ? -9.824 4.738 16.280 1.00 78.56 106 LEU A CA 1
ATOM 834 C C . LEU A 1 106 ? -9.685 4.403 17.766 1.00 78.56 106 LEU A C 1
ATOM 836 O O . LEU A 1 106 ? -10.662 4.503 18.510 1.00 78.56 106 LEU A O 1
ATOM 840 N N . VAL A 1 107 ? -8.494 3.998 18.214 1.00 76.88 107 VAL A N 1
ATOM 841 C CA . VAL A 1 107 ? -8.279 3.467 19.572 1.00 76.88 107 VAL A CA 1
ATOM 842 C C . VAL A 1 107 ? -8.739 4.428 20.682 1.00 76.88 107 VAL A C 1
ATOM 844 O O . VAL A 1 107 ? -9.471 3.972 21.560 1.00 76.88 107 VAL A O 1
ATOM 847 N N . PRO A 1 108 ? -8.423 5.740 20.660 1.00 74.50 108 PRO A N 1
ATOM 848 C CA . PRO A 1 108 ? -8.869 6.675 21.697 1.00 74.50 108 PRO A CA 1
ATOM 849 C C . PRO A 1 108 ? -10.388 6.879 21.725 1.00 74.50 108 PRO A C 1
ATOM 851 O O . PRO A 1 108 ? -10.971 7.152 22.773 1.00 74.50 108 PRO A O 1
ATOM 854 N N . LYS A 1 109 ? -11.041 6.757 20.565 1.00 75.38 109 LYS A N 1
ATOM 855 C CA . LYS A 1 109 ? -12.495 6.907 20.426 1.00 75.38 109 LYS A CA 1
ATOM 856 C C . LYS A 1 109 ? -13.232 5.631 20.861 1.00 75.38 109 LYS A C 1
ATOM 858 O O . LYS A 1 109 ? -14.377 5.673 21.307 1.00 75.38 109 LYS A O 1
ATOM 863 N N . CYS A 1 110 ? -12.555 4.492 20.773 1.00 72.19 110 CYS A N 1
ATOM 864 C CA . CYS A 1 110 ? -13.026 3.190 21.204 1.00 72.19 110 CYS A CA 1
ATOM 865 C C . CYS A 1 110 ? -12.857 2.985 22.717 1.00 72.19 110 CYS A C 1
ATOM 867 O O . CYS A 1 110 ? -11.824 2.528 23.197 1.00 72.19 110 CYS A O 1
ATOM 869 N N . THR A 1 111 ? -13.906 3.246 23.494 1.00 66.25 111 THR A N 1
ATOM 870 C CA . THR A 1 111 ? -13.927 2.912 24.929 1.00 66.25 111 THR A CA 1
ATOM 871 C C . THR A 1 111 ? -14.510 1.520 25.169 1.00 66.25 111 THR A C 1
ATOM 873 O O . THR A 1 111 ? -15.609 1.218 24.692 1.00 66.25 111 THR A O 1
ATOM 876 N N . ILE A 1 112 ? -13.818 0.680 25.953 1.00 67.12 112 ILE A N 1
ATOM 877 C CA . ILE A 1 112 ? -14.398 -0.551 26.512 1.00 67.12 112 ILE A CA 1
ATOM 878 C C . ILE A 1 112 ? -15.017 -0.227 27.870 1.00 67.12 112 ILE A C 1
ATOM 880 O O . ILE A 1 112 ? -14.385 0.406 28.711 1.00 67.12 112 ILE A O 1
ATOM 884 N N . GLN A 1 113 ? -16.230 -0.712 28.135 1.00 60.25 113 GLN A N 1
ATOM 885 C CA . GLN A 1 113 ? -16.728 -0.790 29.506 1.00 60.25 113 GLN A CA 1
ATOM 886 C C . GLN A 1 113 ? -16.294 -2.113 30.134 1.00 60.25 113 GLN A C 1
ATOM 888 O O . GLN A 1 113 ? -16.801 -3.175 29.776 1.00 60.25 113 GLN A O 1
ATOM 893 N N . ARG A 1 114 ? -15.368 -2.058 31.093 1.00 59.50 114 ARG A N 1
ATOM 894 C CA . ARG A 1 114 ? -14.951 -3.218 31.884 1.00 59.50 114 ARG A CA 1
ATOM 895 C C . ARG A 1 114 ? -15.361 -2.994 33.332 1.00 59.50 114 ARG A C 1
ATOM 897 O O . ARG A 1 114 ? -14.910 -2.049 33.972 1.00 59.50 114 ARG A O 1
ATOM 904 N N . ASN A 1 115 ? -16.241 -3.851 33.850 1.00 61.50 115 ASN A N 1
ATOM 905 C CA . ASN A 1 115 ? -16.765 -3.765 35.220 1.00 61.50 115 ASN A CA 1
ATOM 906 C C . ASN A 1 115 ? -17.362 -2.381 35.568 1.00 61.50 115 ASN A C 1
ATOM 908 O O . ASN A 1 115 ? -17.146 -1.864 36.662 1.00 61.50 115 ASN A O 1
ATOM 912 N N . GLY A 1 116 ? -18.070 -1.754 34.621 1.00 58.66 116 GLY A N 1
ATOM 913 C CA . GLY A 1 116 ? -18.697 -0.439 34.814 1.00 58.66 116 GLY A CA 1
ATOM 914 C C . GLY A 1 116 ? -17.735 0.755 34.782 1.00 58.66 116 GLY A C 1
ATOM 915 O O . GLY A 1 116 ? -18.154 1.871 35.074 1.00 58.66 116 GLY A O 1
ATOM 916 N N . LYS A 1 117 ? -16.460 0.550 34.424 1.00 57.53 117 LYS A N 1
ATOM 917 C CA . LYS A 1 117 ? -15.480 1.621 34.201 1.00 57.53 117 LYS A CA 1
ATOM 918 C C . LYS A 1 117 ? -15.022 1.632 32.748 1.00 57.53 117 LYS A C 1
ATOM 920 O O . LYS A 1 117 ? -14.890 0.573 32.133 1.00 57.53 117 LYS A O 1
ATOM 925 N N . ALA A 1 118 ? -14.775 2.827 32.218 1.00 62.69 118 ALA A N 1
ATOM 926 C CA . ALA A 1 118 ? -14.097 2.981 30.941 1.00 62.69 118 ALA A CA 1
ATOM 927 C C . ALA A 1 118 ? -12.662 2.449 31.075 1.00 62.69 118 ALA A C 1
ATOM 929 O O . ALA A 1 118 ? -11.940 2.826 31.999 1.00 62.69 118 ALA A O 1
ATOM 930 N N . ALA A 1 119 ? -12.287 1.543 30.184 1.00 65.62 119 ALA A N 1
ATOM 931 C CA . ALA A 1 119 ? -10.950 1.001 30.037 1.00 65.62 119 ALA A CA 1
ATOM 932 C C . ALA A 1 119 ? -10.503 1.190 28.584 1.00 65.62 119 ALA A C 1
ATOM 934 O O . ALA A 1 119 ? -11.324 1.145 27.660 1.00 65.62 119 ALA A O 1
ATOM 935 N N . GLU A 1 120 ? -9.205 1.399 28.399 1.00 66.88 120 GLU A N 1
ATOM 936 C CA . GLU A 1 120 ? -8.588 1.504 27.079 1.00 66.88 120 GLU A CA 1
ATOM 937 C C . GLU A 1 120 ? -8.727 0.178 26.321 1.00 66.88 120 GLU A C 1
ATOM 939 O O . GLU A 1 120 ? -8.583 -0.909 26.893 1.00 66.88 120 GLU A O 1
ATOM 944 N N . LEU A 1 121 ? -9.049 0.269 25.028 1.00 69.62 121 LEU A N 1
ATOM 945 C CA . LEU A 1 121 ? -9.244 -0.896 24.161 1.00 69.62 121 LEU A CA 1
ATOM 946 C C . LEU A 1 121 ? -7.940 -1.669 23.915 1.00 69.62 121 LEU A C 1
ATOM 948 O O . LEU A 1 121 ? -7.921 -2.898 23.777 1.00 69.62 121 LEU A O 1
ATOM 952 N N . VAL A 1 122 ? -6.847 -0.923 23.864 1.00 71.88 122 VAL A N 1
ATOM 953 C CA . VAL A 1 122 ? -5.505 -1.376 23.531 1.00 71.88 122 VAL A CA 1
ATOM 954 C C . VAL A 1 122 ? -4.576 -0.825 24.605 1.00 71.88 122 VAL A C 1
ATOM 956 O O . VAL A 1 122 ? -4.746 0.315 25.024 1.00 71.88 122 VAL A O 1
ATOM 959 N N . GLY A 1 123 ? -3.648 -1.648 25.095 1.00 68.88 123 GLY A N 1
ATOM 960 C CA . GLY A 1 123 ? -2.686 -1.216 26.106 1.00 68.88 123 GLY A CA 1
ATOM 961 C C . GLY A 1 123 ? -1.661 -0.239 25.531 1.00 68.88 123 GLY A C 1
ATOM 962 O O . GLY A 1 123 ? -1.383 -0.249 24.330 1.00 68.88 123 GLY A O 1
ATOM 963 N N . ASN A 1 124 ? -1.085 0.591 26.402 1.00 69.88 124 ASN A N 1
ATOM 964 C CA . ASN A 1 124 ? -0.059 1.569 26.028 1.00 69.88 124 ASN A CA 1
ATOM 965 C C . ASN A 1 124 ? 1.176 0.928 25.376 1.00 69.88 124 ASN A C 1
ATOM 967 O O . ASN A 1 124 ? 1.776 1.533 24.500 1.00 69.88 124 ASN A O 1
ATOM 971 N N . ASP A 1 125 ? 1.505 -0.309 25.748 1.00 69.56 125 ASP A N 1
ATOM 972 C CA . ASP A 1 125 ? 2.579 -1.116 25.164 1.00 69.56 125 ASP A CA 1
ATOM 973 C C . ASP A 1 125 ? 2.365 -1.386 23.668 1.00 69.56 125 ASP A C 1
ATOM 975 O O . ASP A 1 125 ? 3.273 -1.224 22.856 1.00 69.56 125 ASP A O 1
ATOM 979 N N . VAL A 1 126 ? 1.138 -1.740 23.286 1.00 69.88 126 VAL A N 1
ATOM 980 C CA . VAL A 1 126 ? 0.783 -1.977 21.882 1.00 69.88 126 VAL A CA 1
ATOM 981 C C . VAL A 1 126 ? 0.723 -0.656 21.114 1.00 69.88 126 VAL A C 1
ATOM 983 O O . VAL A 1 126 ? 1.123 -0.605 19.956 1.00 69.88 126 VAL A O 1
ATOM 986 N N . MET A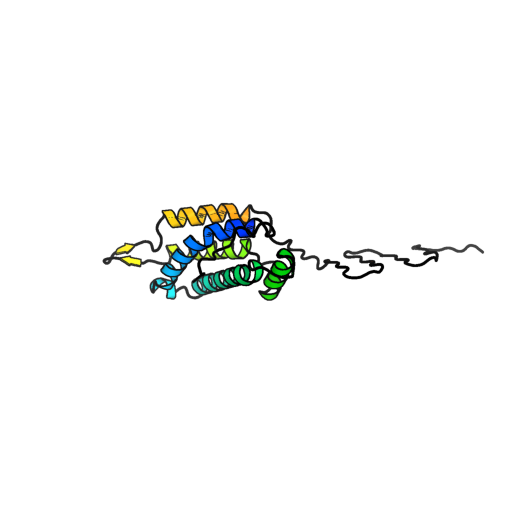 1 127 ? 0.266 0.428 21.747 1.00 71.50 127 MET A N 1
ATOM 987 C CA . MET A 1 127 ? 0.272 1.758 21.125 1.00 71.50 127 MET A CA 1
ATOM 988 C C . MET A 1 127 ? 1.694 2.270 20.877 1.00 71.50 127 MET A C 1
ATOM 990 O O . MET A 1 127 ? 1.957 2.825 19.813 1.00 71.50 127 MET A O 1
ATOM 994 N N . GLU A 1 128 ? 2.617 2.041 21.810 1.00 76.19 128 GLU A N 1
ATOM 995 C CA . GLU A 1 128 ? 4.035 2.374 21.656 1.00 76.19 128 GLU A CA 1
ATOM 996 C C . GLU A 1 128 ? 4.689 1.531 20.554 1.00 76.19 128 GLU A C 1
ATOM 998 O O . GLU A 1 128 ? 5.415 2.064 19.714 1.00 76.19 128 GLU A O 1
ATOM 1003 N N . GLU A 1 129 ? 4.363 0.234 20.473 1.00 74.50 129 GLU A N 1
ATOM 1004 C CA . GLU A 1 129 ? 4.849 -0.610 19.382 1.00 74.50 129 GLU A CA 1
ATOM 1005 C C . GLU A 1 129 ? 4.340 -0.128 18.015 1.00 74.50 129 GLU A C 1
ATOM 1007 O O . GLU A 1 129 ? 5.113 -0.078 17.058 1.00 74.50 129 GLU A O 1
ATOM 1012 N N . LEU A 1 130 ? 3.063 0.253 17.910 1.00 72.25 130 LEU A N 1
ATOM 1013 C CA . LEU A 1 130 ? 2.486 0.796 16.676 1.00 72.25 130 LEU A CA 1
ATOM 1014 C C . LEU A 1 130 ? 3.093 2.160 16.312 1.00 72.25 130 LEU A C 1
ATOM 1016 O O . LEU A 1 130 ? 3.334 2.417 15.132 1.00 72.25 130 LEU A O 1
ATOM 1020 N N . ALA A 1 131 ? 3.374 3.012 17.302 1.00 72.50 131 ALA A N 1
ATOM 1021 C CA . ALA A 1 131 ? 4.023 4.306 17.100 1.00 72.50 131 ALA A CA 1
ATOM 1022 C C . ALA A 1 131 ? 5.462 4.152 16.583 1.00 72.50 131 ALA A C 1
ATOM 1024 O O . ALA A 1 131 ? 5.842 4.830 15.633 1.00 72.50 131 ALA A O 1
ATOM 1025 N N . ALA A 1 132 ? 6.232 3.201 17.119 1.00 74.25 132 ALA A N 1
ATOM 1026 C CA . ALA A 1 132 ? 7.586 2.926 16.637 1.00 74.25 132 ALA A CA 1
ATOM 1027 C C . ALA A 1 132 ? 7.607 2.509 15.152 1.00 74.25 132 ALA A C 1
ATOM 1029 O O . ALA A 1 132 ? 8.489 2.908 14.396 1.00 74.25 132 ALA A O 1
ATOM 1030 N N . VAL A 1 133 ? 6.606 1.742 14.703 1.00 70.50 133 VAL A N 1
ATOM 1031 C CA . VAL A 1 133 ? 6.462 1.370 13.281 1.00 70.50 133 VAL A CA 1
ATOM 1032 C C . VAL A 1 133 ? 6.102 2.573 12.420 1.00 70.50 133 VAL A C 1
ATOM 1034 O O . VAL A 1 133 ? 6.552 2.680 11.280 1.00 70.50 133 VAL A O 1
ATOM 1037 N N . PHE A 1 134 ? 5.294 3.481 12.962 1.00 71.06 134 PHE A N 1
ATOM 1038 C CA . PHE A 1 134 ? 4.907 4.707 12.281 1.00 71.06 134 PHE A CA 1
ATOM 1039 C C . PHE A 1 134 ? 6.101 5.632 12.018 1.00 71.06 134 PHE A C 1
ATOM 1041 O O . PHE A 1 134 ? 6.089 6.353 11.029 1.00 71.06 134 PHE A O 1
ATOM 1048 N N . GLU A 1 135 ? 7.145 5.588 12.847 1.00 76.31 135 GLU A N 1
ATOM 1049 C CA . GLU A 1 135 ? 8.390 6.319 12.582 1.00 76.31 135 GLU A CA 1
ATOM 1050 C C . GLU A 1 135 ? 9.292 5.608 11.560 1.00 76.31 135 GLU A C 1
ATOM 1052 O O . GLU A 1 135 ? 9.940 6.266 10.746 1.00 76.31 135 GLU A O 1
ATOM 1057 N N . GLU A 1 136 ? 9.319 4.269 11.559 1.00 79.19 136 GLU A N 1
ATOM 1058 C CA . GLU A 1 136 ? 10.164 3.481 10.648 1.00 79.19 136 GLU A CA 1
ATOM 1059 C C . GLU A 1 136 ? 9.663 3.554 9.194 1.00 79.19 136 GLU A C 1
ATOM 1061 O O . GLU A 1 136 ? 10.465 3.723 8.277 1.00 79.19 136 GLU A O 1
ATOM 1066 N N . LEU A 1 137 ? 8.346 3.463 8.963 1.00 78.50 137 LEU A N 1
ATOM 1067 C CA . LEU A 1 137 ? 7.782 3.318 7.612 1.00 78.50 137 LEU A CA 1
ATOM 1068 C C . LEU A 1 137 ? 7.983 4.531 6.678 1.00 78.50 137 LEU A C 1
ATOM 1070 O O . LEU A 1 137 ? 8.368 4.308 5.529 1.00 78.50 137 LEU A O 1
ATOM 1074 N N . PRO A 1 138 ? 7.755 5.793 7.100 1.00 70.31 138 PRO A N 1
ATOM 1075 C CA . PRO A 1 138 ? 7.929 6.966 6.238 1.00 70.31 138 PRO A CA 1
ATOM 1076 C C . PRO A 1 138 ? 9.394 7.257 5.902 1.00 70.31 138 PRO A C 1
ATOM 1078 O O . PRO A 1 138 ? 9.673 7.940 4.920 1.00 70.31 138 PRO A O 1
ATOM 1081 N N . ALA A 1 139 ? 10.329 6.761 6.717 1.00 78.75 139 ALA A N 1
ATOM 1082 C CA . ALA A 1 139 ? 11.762 6.916 6.496 1.00 78.75 139 ALA A CA 1
ATOM 1083 C C . ALA A 1 139 ? 12.320 5.920 5.461 1.00 78.75 139 ALA A C 1
ATOM 1085 O O . ALA A 1 139 ? 13.468 6.056 5.031 1.00 78.75 139 ALA A O 1
ATOM 1086 N N . MET A 1 140 ? 11.533 4.915 5.062 1.00 78.00 140 MET A N 1
ATOM 1087 C CA . MET A 1 140 ? 11.967 3.914 4.093 1.00 78.00 140 MET A CA 1
ATOM 1088 C C . MET A 1 140 ? 11.955 4.454 2.660 1.00 78.00 140 MET A C 1
ATOM 1090 O O . MET A 1 140 ? 11.093 5.259 2.296 1.00 78.00 140 MET A O 1
ATOM 1094 N N . PRO A 1 141 ? 12.866 3.966 1.798 1.00 80.44 141 PRO A N 1
ATOM 1095 C CA . PRO A 1 141 ? 12.758 4.221 0.373 1.00 80.44 141 PRO A CA 1
ATOM 1096 C C . PRO A 1 141 ? 11.446 3.624 -0.175 1.00 80.44 141 PRO A C 1
ATOM 1098 O O . PRO A 1 141 ? 11.041 2.541 0.262 1.00 80.44 141 PRO A O 1
ATOM 1101 N N . PRO A 1 142 ? 10.797 4.280 -1.156 1.00 84.62 142 PRO A N 1
ATOM 1102 C CA . PRO A 1 142 ? 9.582 3.760 -1.769 1.00 84.62 142 PRO A CA 1
ATOM 1103 C C . PRO A 1 142 ? 9.794 2.355 -2.340 1.00 84.62 142 PRO A C 1
ATOM 1105 O O . PRO A 1 142 ? 10.747 2.114 -3.084 1.00 84.62 142 PRO A O 1
ATOM 1108 N N . SER A 1 143 ? 8.880 1.432 -2.042 1.00 87.31 143 SER A N 1
ATOM 1109 C CA . SER A 1 143 ? 8.963 0.042 -2.515 1.00 87.31 143 SER A CA 1
ATOM 1110 C C . SER A 1 143 ? 8.725 -0.090 -4.019 1.00 87.31 143 SER A C 1
ATOM 1112 O O . SER A 1 143 ? 9.154 -1.057 -4.648 1.00 87.31 143 SER A O 1
ATOM 1114 N N . LEU A 1 144 ? 8.048 0.898 -4.600 1.00 86.00 144 LEU A N 1
ATOM 1115 C CA . LEU A 1 144 ? 7.929 1.116 -6.032 1.00 86.00 144 LEU A CA 1
ATOM 1116 C C . LEU A 1 144 ? 8.202 2.588 -6.312 1.00 86.00 144 LEU A C 1
ATOM 1118 O O .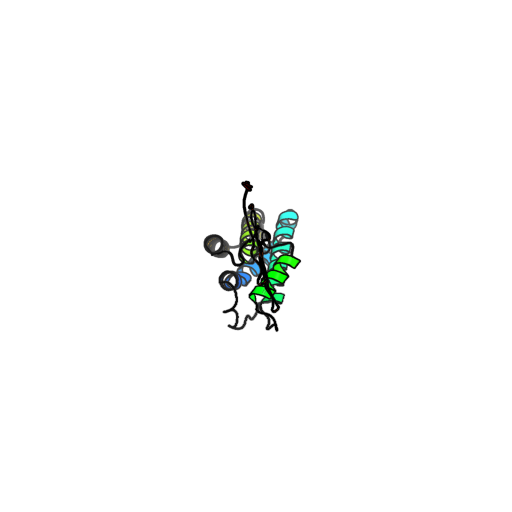 LEU A 1 144 ? 7.674 3.470 -5.629 1.00 86.00 144 LEU A O 1
ATOM 1122 N N . SER A 1 145 ? 8.984 2.845 -7.358 1.00 74.56 145 SER A N 1
ATOM 1123 C CA . SER A 1 145 ? 9.067 4.175 -7.949 1.00 74.56 145 SER A CA 1
ATOM 1124 C C . SER A 1 145 ? 7.667 4.620 -8.355 1.00 74.56 145 SER A C 1
ATOM 1126 O O . SER A 1 145 ? 6.948 3.847 -8.991 1.00 74.56 145 SER A O 1
ATOM 1128 N N . GLU A 1 146 ? 7.302 5.862 -8.047 1.00 63.56 146 GLU A N 1
ATOM 1129 C CA . GLU A 1 146 ? 6.002 6.394 -8.465 1.00 63.56 146 GLU A CA 1
ATOM 1130 C C . GLU A 1 146 ? 5.830 6.462 -9.972 1.00 63.56 146 GLU A C 1
ATOM 1132 O O . GLU A 1 146 ? 4.691 6.602 -10.397 1.00 63.56 146 GLU A O 1
ATOM 1137 N N . ASP A 1 147 ? 6.934 6.385 -10.731 1.00 53.56 147 ASP A N 1
ATOM 1138 C CA . ASP A 1 147 ? 7.077 6.931 -12.080 1.00 53.56 147 ASP A CA 1
ATOM 1139 C C . ASP A 1 147 ? 5.775 7.534 -12.640 1.00 53.56 147 ASP A C 1
ATOM 1141 O O . ASP A 1 147 ? 5.078 6.919 -13.454 1.00 53.56 147 ASP A O 1
ATOM 1145 N N . PRO A 1 148 ? 5.422 8.744 -12.168 1.00 47.06 148 PRO A N 1
ATOM 1146 C CA . PRO A 1 148 ? 4.224 9.428 -12.611 1.00 47.06 148 PRO A CA 1
ATOM 1147 C C . PRO A 1 148 ? 4.395 9.971 -14.034 1.00 47.06 148 PRO A C 1
ATOM 1149 O O . PRO A 1 148 ? 3.470 10.575 -14.570 1.00 47.06 148 PRO A O 1
ATOM 1152 N N . SER A 1 149 ? 5.563 9.782 -14.664 1.00 50.12 149 SER A N 1
ATOM 1153 C CA . SER A 1 149 ? 5.863 10.359 -15.971 1.00 50.12 149 SER A CA 1
ATOM 1154 C C . SER A 1 149 ? 5.237 9.596 -17.139 1.00 50.12 149 SER A C 1
ATOM 1156 O O . SER A 1 149 ? 5.239 10.100 -18.256 1.00 50.12 149 SER A O 1
ATOM 1158 N N . GLY A 1 150 ? 4.701 8.388 -16.918 1.00 49.50 150 GLY A N 1
ATOM 1159 C CA . GLY A 1 150 ? 4.194 7.553 -18.012 1.00 49.50 150 GLY A CA 1
ATOM 1160 C C . GLY A 1 150 ? 5.287 7.083 -18.980 1.00 49.50 150 GLY A C 1
ATOM 1161 O O . GLY A 1 150 ? 4.979 6.514 -20.025 1.00 49.50 150 GLY A O 1
ATOM 1162 N N . ASN A 1 151 ? 6.562 7.269 -18.633 1.00 56.69 151 ASN A N 1
ATOM 1163 C CA . ASN A 1 151 ? 7.689 7.017 -19.519 1.00 56.69 151 ASN A CA 1
ATOM 1164 C C . ASN A 1 151 ? 8.397 5.698 -19.202 1.00 56.69 151 ASN A C 1
ATOM 1166 O O . ASN A 1 151 ? 9.623 5.600 -19.239 1.00 56.69 151 ASN A O 1
ATOM 1170 N N . SER A 1 152 ? 7.622 4.646 -18.932 1.00 61.41 152 SER A N 1
ATOM 1171 C CA . SER A 1 152 ? 8.171 3.294 -18.893 1.00 61.41 152 SER A CA 1
ATOM 1172 C C . SER A 1 152 ? 8.351 2.784 -20.325 1.00 61.41 152 SER A C 1
ATOM 1174 O O . SER A 1 152 ? 7.387 2.367 -20.974 1.00 61.41 152 SER A O 1
ATOM 1176 N N . VAL A 1 153 ? 9.580 2.814 -20.836 1.00 66.25 153 VAL A N 1
ATOM 1177 C CA . VAL A 1 153 ? 9.907 2.276 -22.162 1.00 66.25 153 VAL A CA 1
ATOM 1178 C C . VAL A 1 153 ? 10.456 0.865 -22.006 1.00 66.25 153 VAL A C 1
ATOM 1180 O O . VAL A 1 153 ? 11.583 0.674 -21.558 1.00 66.25 153 VAL A O 1
ATOM 1183 N N . ASN A 1 154 ? 9.655 -0.128 -22.387 1.00 65.19 154 ASN A N 1
ATOM 1184 C CA . ASN A 1 154 ? 10.064 -1.530 -22.379 1.00 65.19 154 ASN A CA 1
ATOM 1185 C C . ASN A 1 154 ? 10.308 -2.021 -23.817 1.00 65.19 154 ASN A C 1
ATOM 1187 O O . ASN A 1 154 ? 9.477 -1.803 -24.703 1.00 65.19 154 ASN A O 1
ATOM 1191 N N . ASN A 1 155 ? 11.411 -2.741 -24.045 1.00 75.56 155 ASN A N 1
ATOM 1192 C CA . ASN A 1 155 ? 11.669 -3.463 -25.294 1.00 75.56 155 ASN A CA 1
ATOM 1193 C C . ASN A 1 155 ? 11.822 -4.959 -25.026 1.00 75.56 155 ASN A C 1
ATOM 1195 O O . ASN A 1 155 ? 12.827 -5.389 -24.471 1.00 75.56 155 ASN A O 1
ATOM 1199 N N . TRP A 1 156 ? 10.837 -5.752 -25.441 1.00 66.62 156 TRP A N 1
ATOM 1200 C CA . TRP A 1 156 ? 10.836 -7.203 -25.227 1.00 66.62 156 TRP A CA 1
ATOM 1201 C C . TRP A 1 156 ? 11.288 -8.004 -26.453 1.00 66.62 156 TRP A C 1
ATOM 1203 O O . TRP A 1 156 ? 11.227 -9.229 -26.432 1.00 66.62 156 TRP A O 1
ATOM 1213 N N . ASN A 1 157 ? 11.726 -7.334 -27.523 1.00 71.94 157 ASN A N 1
ATOM 1214 C CA . ASN A 1 157 ? 12.055 -7.971 -28.795 1.00 71.94 157 ASN A CA 1
ATOM 1215 C C . ASN A 1 157 ? 13.298 -7.338 -29.444 1.00 71.94 157 ASN A C 1
ATOM 1217 O O . ASN A 1 157 ? 13.831 -6.333 -28.977 1.00 71.94 157 ASN A O 1
ATOM 1221 N N . THR A 1 158 ? 13.770 -7.913 -30.550 1.00 77.12 158 THR A N 1
ATOM 1222 C CA . THR A 1 158 ? 14.900 -7.363 -31.312 1.00 77.12 158 THR A CA 1
ATOM 1223 C C . THR A 1 158 ? 14.436 -6.289 -32.296 1.00 77.12 158 THR A C 1
ATOM 1225 O O . THR A 1 158 ? 13.528 -6.532 -33.089 1.00 77.12 158 THR A O 1
ATOM 1228 N N . GLY A 1 159 ? 15.080 -5.123 -32.280 1.00 80.81 159 GLY A N 1
ATOM 1229 C CA . GLY A 1 159 ? 14.790 -3.994 -33.170 1.00 80.81 159 GLY A CA 1
ATOM 1230 C C . GLY A 1 159 ? 15.148 -2.658 -32.517 1.00 80.81 159 GLY A C 1
ATOM 1231 O O . GLY A 1 159 ? 15.342 -2.593 -31.302 1.00 80.81 159 GLY A O 1
ATOM 1232 N N . THR A 1 160 ? 15.249 -1.594 -33.314 1.00 83.50 160 THR A N 1
ATOM 1233 C CA . THR A 1 160 ? 15.591 -0.255 -32.814 1.00 83.50 160 THR A CA 1
ATOM 1234 C C . THR A 1 160 ? 14.376 0.412 -32.177 1.00 83.50 160 THR A C 1
ATOM 1236 O O . THR A 1 160 ? 13.341 0.565 -32.824 1.00 83.50 160 THR A O 1
ATOM 1239 N N . GLN A 1 161 ? 14.513 0.852 -30.926 1.00 83.25 161 GLN A N 1
ATOM 1240 C CA . GLN A 1 161 ? 13.535 1.710 -30.264 1.00 83.25 161 GLN A CA 1
ATOM 1241 C C . GLN A 1 161 ? 14.084 3.125 -30.144 1.00 83.25 161 GLN A C 1
ATOM 1243 O O . GLN A 1 161 ? 15.163 3.332 -29.598 1.00 83.25 161 GLN A O 1
ATOM 1248 N N . ASN A 1 162 ? 13.309 4.093 -30.623 1.00 84.50 162 ASN A N 1
ATOM 1249 C CA . ASN A 1 162 ? 13.633 5.502 -30.498 1.00 84.50 162 ASN A CA 1
ATOM 1250 C C . ASN A 1 162 ? 12.500 6.189 -29.746 1.00 84.50 162 ASN A C 1
ATOM 1252 O O . ASN A 1 162 ? 11.481 6.521 -30.348 1.00 84.50 162 ASN A O 1
ATOM 1256 N N . VAL A 1 163 ? 12.668 6.415 -28.447 1.00 81.50 163 VAL A N 1
ATOM 1257 C CA . VAL A 1 163 ? 11.605 6.987 -27.614 1.00 81.50 163 VAL A CA 1
ATOM 1258 C C . VAL A 1 163 ? 12.078 8.287 -26.981 1.00 81.50 163 VAL A C 1
ATOM 1260 O O . VAL A 1 163 ? 13.063 8.295 -26.249 1.00 81.50 163 VAL A O 1
ATOM 1263 N N . ASN A 1 164 ? 11.385 9.382 -27.290 1.00 81.38 164 ASN A N 1
ATOM 1264 C CA . ASN A 1 164 ? 11.500 10.649 -26.582 1.00 81.38 164 ASN A CA 1
ATOM 1265 C C . ASN A 1 164 ? 10.324 10.774 -25.617 1.00 81.38 164 ASN A C 1
ATOM 1267 O O . ASN A 1 164 ? 9.164 10.717 -26.015 1.00 81.38 164 ASN A O 1
ATOM 1271 N N . THR A 1 165 ? 10.658 10.924 -24.349 1.00 74.56 165 THR A N 1
ATOM 1272 C CA . THR A 1 165 ? 9.737 10.913 -23.217 1.00 74.56 165 THR A CA 1
ATOM 1273 C C . THR A 1 165 ? 9.538 12.311 -22.616 1.00 74.56 165 THR A C 1
ATOM 1275 O O . THR A 1 165 ? 8.896 12.463 -21.580 1.00 74.56 165 THR A O 1
ATOM 1278 N N . GLY A 1 166 ? 10.106 13.345 -23.241 1.00 76.56 166 GLY A N 1
ATOM 1279 C CA . GLY A 1 166 ? 9.994 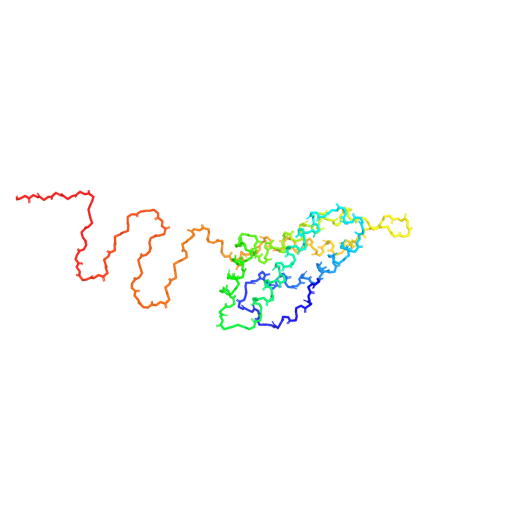14.741 -22.825 1.00 76.56 166 GLY A CA 1
ATOM 1280 C C . GLY A 1 166 ? 9.707 15.677 -23.998 1.00 76.56 166 GLY A C 1
ATOM 1281 O O . GLY A 1 166 ? 9.455 15.249 -25.124 1.00 76.56 166 GLY A O 1
ATOM 1282 N N . GLU A 1 167 ? 9.751 16.982 -23.740 1.00 79.88 167 GLU A N 1
ATOM 1283 C CA . GLU A 1 167 ? 9.545 17.994 -24.777 1.00 79.88 167 GLU A CA 1
ATOM 1284 C C . GLU A 1 167 ? 10.840 18.258 -25.561 1.00 79.88 167 GLU A C 1
ATOM 1286 O O . GLU A 1 167 ? 11.913 18.435 -24.985 1.00 79.88 167 GLU A O 1
ATOM 1291 N N . GLY A 1 168 ? 10.747 18.282 -26.893 1.00 83.44 168 GLY A N 1
ATOM 1292 C CA . GLY A 1 168 ? 11.878 18.548 -27.784 1.00 83.44 168 GLY A CA 1
ATOM 1293 C C . GLY A 1 168 ? 11.785 17.801 -29.114 1.00 83.44 168 GLY A C 1
ATOM 1294 O O . GLY A 1 168 ? 11.014 16.853 -29.271 1.00 83.44 168 GLY A O 1
ATOM 1295 N N . THR A 1 169 ? 12.580 18.229 -30.095 1.00 84.88 169 THR A N 1
ATOM 1296 C CA . THR A 1 169 ? 12.618 17.596 -31.419 1.00 84.88 169 THR A CA 1
ATOM 1297 C C . THR A 1 169 ? 13.468 16.330 -31.380 1.00 84.88 169 THR A C 1
ATOM 1299 O O . THR A 1 169 ? 14.677 16.397 -31.162 1.00 84.88 169 THR A O 1
ATOM 1302 N N . GLN A 1 170 ? 12.853 15.181 -31.658 1.00 87.00 170 GLN A N 1
ATOM 1303 C CA . GLN A 1 170 ? 13.559 13.914 -31.812 1.00 87.00 170 GLN A CA 1
ATOM 1304 C C . GLN A 1 170 ? 13.776 13.609 -33.297 1.00 87.00 170 GLN A C 1
ATOM 1306 O O . GLN A 1 170 ? 12.825 13.393 -34.044 1.00 87.00 170 GLN A O 1
ATOM 1311 N N . ASN A 1 171 ? 15.036 13.556 -33.718 1.00 84.50 171 ASN A N 1
ATOM 1312 C CA . ASN A 1 171 ? 15.414 13.203 -35.081 1.00 84.50 171 ASN A CA 1
ATOM 1313 C C . ASN A 1 171 ? 16.053 11.817 -35.066 1.00 84.50 171 ASN A C 1
ATOM 1315 O O . ASN A 1 171 ? 17.129 11.639 -34.503 1.00 84.50 171 ASN A O 1
ATOM 1319 N N . ASN A 1 172 ? 15.372 10.838 -35.658 1.00 84.81 172 ASN A N 1
ATOM 1320 C CA . ASN A 1 172 ? 15.841 9.458 -35.693 1.00 84.81 172 ASN A CA 1
ATOM 1321 C C . ASN A 1 172 ? 16.186 9.060 -37.126 1.00 84.81 172 ASN A C 1
ATOM 1323 O O . ASN A 1 172 ? 15.413 9.333 -38.043 1.00 84.81 172 ASN A O 1
ATOM 1327 N N . ASN A 1 173 ? 17.304 8.366 -37.302 1.00 82.75 173 ASN A N 1
ATOM 1328 C CA . ASN A 1 173 ? 17.668 7.698 -38.541 1.00 82.75 173 ASN A CA 1
ATOM 1329 C C . ASN A 1 173 ? 18.133 6.284 -38.198 1.00 82.75 173 ASN A C 1
ATOM 1331 O O . ASN A 1 173 ? 19.132 6.108 -37.507 1.00 82.75 173 ASN A O 1
ATOM 1335 N N . THR A 1 174 ? 17.384 5.280 -38.639 1.00 81.12 174 THR A N 1
ATOM 1336 C CA . THR A 1 174 ? 17.669 3.868 -38.342 1.00 81.12 174 THR A CA 1
ATOM 1337 C C . THR A 1 174 ? 18.180 3.099 -39.562 1.00 81.12 174 THR A C 1
ATOM 1339 O O . THR A 1 174 ? 18.162 1.871 -39.553 1.00 81.12 174 THR A O 1
ATOM 1342 N N . GLY A 1 175 ? 18.597 3.806 -40.619 1.00 81.81 175 GLY A N 1
ATOM 1343 C CA . GLY A 1 175 ? 19.120 3.249 -41.869 1.00 81.81 175 GLY A CA 1
ATOM 1344 C C . GLY A 1 175 ? 20.484 3.832 -42.257 1.00 81.81 175 GLY A C 1
ATOM 1345 O O . GLY A 1 175 ? 21.126 4.515 -41.465 1.00 81.81 175 GLY A O 1
ATOM 1346 N N . ALA A 1 176 ? 20.940 3.545 -43.481 1.00 79.31 176 ALA A N 1
ATOM 1347 C CA . ALA A 1 176 ? 22.267 3.940 -43.976 1.00 79.31 176 ALA A CA 1
ATOM 1348 C C . ALA A 1 176 ? 22.325 5.347 -44.614 1.00 79.31 176 ALA A C 1
ATOM 1350 O O . ALA A 1 176 ? 23.392 5.770 -45.057 1.00 79.31 176 ALA A O 1
ATOM 1351 N N . ASP A 1 177 ? 21.197 6.058 -44.683 1.00 80.06 177 ASP A N 1
ATOM 1352 C CA . ASP A 1 177 ? 21.090 7.351 -45.367 1.00 80.06 177 ASP A CA 1
ATOM 1353 C C . ASP A 1 177 ? 21.506 8.536 -44.482 1.00 80.06 177 ASP A C 1
ATOM 1355 O O . ASP A 1 177 ? 21.752 8.391 -43.287 1.00 80.06 177 ASP A O 1
ATOM 1359 N N . MET A 1 178 ? 21.594 9.737 -45.061 1.00 81.81 178 MET A N 1
ATOM 1360 C CA . MET A 1 178 ? 21.949 10.960 -44.333 1.00 81.81 178 MET A CA 1
ATOM 1361 C C . MET A 1 178 ? 20.705 11.688 -43.822 1.00 81.81 178 MET A C 1
ATOM 1363 O O . MET A 1 178 ? 19.782 11.974 -44.583 1.00 81.81 178 MET A O 1
ATOM 1367 N N . GLN A 1 179 ? 20.713 12.057 -42.541 1.00 81.25 179 GLN A N 1
ATOM 1368 C CA . GLN A 1 179 ? 19.698 12.927 -41.957 1.00 81.25 179 GLN A CA 1
ATOM 1369 C C . GLN A 1 179 ? 20.243 14.351 -41.846 1.00 81.25 179 GLN A C 1
ATOM 1371 O O . GLN A 1 179 ? 21.181 14.613 -41.096 1.00 81.25 179 GLN A O 1
ATOM 1376 N N . TYR A 1 180 ? 19.639 15.277 -42.586 1.00 78.19 180 TYR A N 1
ATOM 1377 C CA . TYR A 1 180 ? 19.958 16.699 -42.508 1.00 78.19 180 TYR A CA 1
ATOM 1378 C C . TYR A 1 180 ? 18.945 17.404 -41.609 1.00 78.19 180 TYR A C 1
ATOM 1380 O O . TYR A 1 180 ? 17.761 17.469 -41.934 1.00 78.19 180 TYR A O 1
ATOM 1388 N N . ILE A 1 181 ? 19.413 17.945 -40.485 1.00 74.75 181 ILE A N 1
ATOM 1389 C CA . ILE A 1 181 ? 18.581 18.664 -39.515 1.00 74.75 181 ILE A CA 1
ATOM 1390 C C . ILE A 1 181 ? 19.010 20.129 -39.546 1.00 74.75 181 ILE A C 1
ATOM 1392 O O . ILE A 1 181 ? 20.149 20.450 -39.215 1.00 74.75 181 ILE A O 1
ATOM 1396 N N . SER A 1 182 ? 18.117 21.030 -39.953 1.00 72.38 182 SER A N 1
ATOM 1397 C CA . SER A 1 182 ? 18.364 22.472 -39.885 1.00 72.38 182 SER A CA 1
ATOM 1398 C C . SER A 1 182 ? 17.065 23.236 -39.654 1.00 72.38 182 SER A C 1
ATOM 1400 O O . SER A 1 182 ? 16.028 22.863 -40.196 1.00 72.38 182 SER A O 1
ATOM 1402 N N . HIS A 1 183 ? 17.137 24.321 -38.884 1.00 66.94 183 HIS A N 1
ATOM 1403 C CA . HIS A 1 183 ? 16.012 25.233 -38.659 1.00 66.94 183 HIS A CA 1
ATOM 1404 C C . HIS A 1 183 ? 15.793 26.188 -39.845 1.00 66.94 183 HIS A C 1
ATOM 1406 O O . HIS A 1 183 ? 14.666 26.607 -40.090 1.00 66.94 183 HIS A O 1
ATOM 1412 N N . THR A 1 184 ? 16.848 26.469 -40.623 1.00 69.50 184 THR A N 1
ATOM 1413 C CA . THR A 1 184 ? 16.780 27.222 -41.883 1.00 69.50 184 THR A CA 1
ATOM 1414 C C . THR A 1 184 ? 17.872 26.726 -42.827 1.00 69.50 184 THR A C 1
ATOM 1416 O O . THR A 1 184 ? 19.040 26.656 -42.449 1.00 69.50 184 THR A O 1
ATOM 1419 N N . GLN A 1 185 ? 17.517 26.389 -44.067 1.00 65.62 185 GLN A N 1
ATOM 1420 C CA . GLN A 1 185 ? 18.482 25.989 -45.094 1.00 65.62 185 GLN A CA 1
ATOM 1421 C C . GLN A 1 185 ? 18.467 27.013 -46.221 1.00 65.62 185 GLN A C 1
ATOM 1423 O O . GLN A 1 185 ? 17.433 27.245 -46.844 1.00 65.62 185 GLN A O 1
ATOM 1428 N N . THR A 1 186 ? 19.613 27.634 -46.477 1.00 67.69 186 THR A N 1
ATOM 1429 C CA . THR A 1 186 ? 19.819 28.501 -47.635 1.00 67.69 186 THR A CA 1
ATOM 1430 C C . THR A 1 186 ? 20.688 27.780 -48.646 1.00 67.69 186 THR A C 1
ATOM 1432 O O . THR A 1 186 ? 21.835 27.430 -48.374 1.00 67.69 186 THR A O 1
ATOM 1435 N N . PHE A 1 187 ? 20.128 27.577 -49.833 1.00 70.44 187 PHE A N 1
ATOM 1436 C CA . PHE A 1 187 ? 20.855 27.057 -50.978 1.00 70.44 187 PHE A CA 1
ATOM 1437 C C . PHE A 1 187 ? 21.234 28.230 -51.876 1.00 70.44 187 PHE A C 1
ATOM 1439 O O . PHE A 1 187 ? 20.374 28.847 -52.506 1.00 70.44 187 PHE A O 1
ATOM 1446 N N . SER A 1 188 ? 22.523 28.556 -51.905 1.00 67.12 188 SER A N 1
ATOM 1447 C CA . SER A 1 188 ? 23.088 29.463 -52.903 1.00 67.12 188 SER A CA 1
ATOM 1448 C C . SER A 1 188 ? 23.274 28.693 -54.207 1.00 67.12 188 SER A C 1
ATOM 1450 O O . SER A 1 188 ? 23.779 27.570 -54.185 1.00 67.12 188 SER A O 1
ATOM 1452 N N . ARG A 1 189 ? 22.835 29.287 -55.316 1.00 56.09 189 ARG A N 1
ATOM 1453 C CA . ARG A 1 189 ? 22.943 28.718 -56.662 1.00 56.09 189 ARG A CA 1
ATOM 1454 C C . ARG A 1 189 ? 24.307 28.988 -57.282 1.00 56.09 189 ARG A C 1
ATOM 1456 O O . ARG A 1 189 ? 24.858 30.075 -56.999 1.00 56.09 189 ARG A O 1
#

Sequence (189 aa):
MFAAYNISKDTNDLPDAFHVVLRKVEPLNNTLARVHDQKSCQEMKSDVESCKQKAENLQTLFRKVVPPSNKPKLDHYREVVRDLGGVGENRVETLMAGLLDDVQSLVPKCTIQRNGKAAELVGNDVMEELAAVFEELPAMPPSLSEDPSGNSVNNWNTGTQNVNTGEGTQNNNTGADMQYISHTQTFSR